Protein AF-A0A2Z4FIQ5-F1 (afdb_monomer_lite)

Structure (mmCIF, N/CA/C/O backbone):
data_AF-A0A2Z4FIQ5-F1
#
_entry.id   AF-A0A2Z4FIQ5-F1
#
loop_
_atom_site.group_PDB
_atom_site.id
_atom_site.type_symbol
_atom_site.label_atom_id
_atom_site.label_alt_id
_atom_site.label_comp_id
_atom_site.label_asym_id
_atom_site.label_entity_id
_atom_site.label_seq_id
_atom_site.pdbx_PDB_ins_code
_atom_site.Cartn_x
_atom_si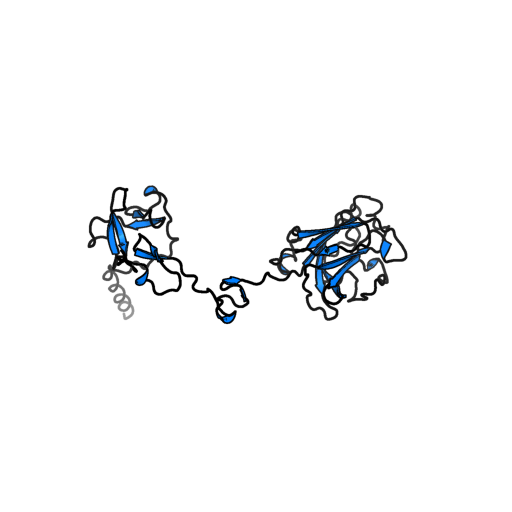te.Cartn_y
_atom_site.Cartn_z
_atom_site.occupancy
_atom_site.B_iso_or_equiv
_atom_site.auth_seq_id
_atom_site.auth_comp_id
_atom_site.auth_asym_id
_atom_site.auth_atom_id
_atom_site.pdbx_PDB_model_num
ATOM 1 N N . MET A 1 1 ? -52.374 65.976 8.979 1.00 49.22 1 MET A N 1
ATOM 2 C CA . MET A 1 1 ? -51.316 65.797 10.000 1.00 49.22 1 MET A CA 1
ATOM 3 C C . MET A 1 1 ? -51.529 64.468 10.731 1.00 49.22 1 MET A C 1
ATOM 5 O O . MET A 1 1 ? -51.955 64.446 11.871 1.00 49.22 1 MET A O 1
ATOM 9 N N . LYS A 1 2 ? -51.327 63.344 10.026 1.00 47.50 2 LYS A N 1
ATOM 10 C CA . LYS A 1 2 ? -51.682 61.971 10.457 1.00 47.50 2 LYS A CA 1
ATOM 11 C C . LYS A 1 2 ? -50.523 60.978 10.235 1.00 47.50 2 LYS A C 1
ATOM 13 O O . LYS A 1 2 ? -50.744 59.837 9.851 1.00 47.50 2 LYS A O 1
ATOM 18 N N . LYS A 1 3 ? -49.272 61.422 10.404 1.00 47.94 3 LYS A N 1
ATOM 19 C CA . LYS A 1 3 ? -48.077 60.570 10.221 1.00 47.94 3 LYS A CA 1
ATOM 20 C C . LYS A 1 3 ? -47.011 60.713 11.318 1.00 47.94 3 LYS A C 1
ATOM 22 O O . LYS A 1 3 ? -45.919 60.200 11.146 1.00 47.94 3 LYS A O 1
ATOM 27 N N . PHE A 1 4 ? -47.331 61.351 12.448 1.00 49.72 4 PHE A N 1
ATOM 28 C CA . PHE A 1 4 ? -46.375 61.553 13.553 1.00 49.72 4 PHE A CA 1
ATOM 29 C C . PHE A 1 4 ? -46.760 60.857 14.872 1.00 49.72 4 PHE A C 1
ATOM 31 O O . PHE A 1 4 ? -46.020 60.924 15.840 1.00 49.72 4 PHE A O 1
ATOM 38 N N . GLN A 1 5 ? -47.889 60.141 14.911 1.00 47.44 5 GLN A N 1
ATOM 39 C CA . GLN A 1 5 ? -48.384 59.449 16.116 1.00 47.44 5 GLN A CA 1
ATOM 40 C C . GLN A 1 5 ? -48.204 57.922 16.091 1.00 47.44 5 GLN A C 1
ATOM 42 O O . GLN A 1 5 ? -48.637 57.245 17.014 1.00 47.44 5 GLN A O 1
ATOM 47 N N . LYS A 1 6 ? -47.557 57.363 15.059 1.00 43.88 6 LYS A N 1
ATOM 48 C CA . LYS A 1 6 ? -47.276 55.916 14.959 1.00 43.88 6 LYS A CA 1
ATOM 49 C C . LYS A 1 6 ? -45.846 55.513 15.347 1.00 43.88 6 LYS A C 1
ATOM 51 O O . LYS A 1 6 ? -45.540 54.333 15.312 1.00 43.88 6 LYS A O 1
ATOM 56 N N . TRP A 1 7 ? -45.007 56.464 15.755 1.00 44.81 7 TRP A N 1
ATOM 57 C CA . TRP A 1 7 ? -43.597 56.225 16.108 1.00 44.81 7 TRP A CA 1
ATOM 58 C C . TRP A 1 7 ? -43.272 56.453 17.592 1.00 44.81 7 TRP A C 1
ATOM 60 O O . TRP A 1 7 ? -42.114 56.435 17.980 1.00 44.81 7 TRP A O 1
ATOM 70 N N . MET A 1 8 ? -44.291 56.633 18.437 1.00 44.00 8 MET A N 1
ATOM 71 C CA . MET A 1 8 ? -44.123 56.915 19.873 1.00 44.00 8 MET A CA 1
ATOM 72 C C . MET A 1 8 ? -44.795 55.867 20.776 1.00 44.00 8 MET A C 1
ATOM 74 O O . MET A 1 8 ? -45.021 56.116 21.952 1.00 44.00 8 MET A O 1
ATOM 78 N N . GLY A 1 9 ? -45.137 54.704 20.206 1.00 43.19 9 GLY A N 1
ATOM 79 C CA . GLY A 1 9 ? -45.669 53.533 20.918 1.00 43.19 9 GLY A CA 1
ATOM 80 C C . GLY A 1 9 ? -44.727 52.324 20.920 1.00 43.19 9 GLY A C 1
ATOM 81 O O . GLY A 1 9 ? -45.111 51.270 21.402 1.00 43.19 9 GLY A O 1
ATOM 82 N N . ILE A 1 10 ? -43.514 52.466 20.375 1.00 47.97 10 ILE A N 1
ATOM 83 C CA . ILE A 1 10 ? -42.476 51.413 20.326 1.00 47.97 10 ILE A CA 1
ATOM 84 C C . ILE A 1 10 ? -41.276 51.770 21.233 1.00 47.97 10 ILE A C 1
ATOM 86 O O . ILE A 1 10 ? -40.353 50.989 21.401 1.00 47.97 10 ILE A O 1
ATOM 90 N N . LEU A 1 11 ? -41.315 52.926 21.905 1.00 44.09 11 LEU A N 1
ATOM 91 C CA . LEU A 1 11 ? -40.236 53.434 22.768 1.00 44.09 11 LEU A CA 1
ATOM 92 C C . LEU A 1 11 ? -40.552 53.343 24.276 1.00 44.09 11 LEU A C 1
ATOM 94 O O . LEU A 1 11 ? -39.972 54.069 25.072 1.00 44.09 11 LEU A O 1
ATOM 98 N N . LEU A 1 12 ? -41.478 52.455 24.659 1.00 46.31 12 LEU A N 1
ATOM 99 C CA . LEU A 1 12 ? -41.842 52.133 26.051 1.00 46.31 12 LEU A CA 1
ATOM 100 C C . LEU A 1 12 ? -42.095 50.617 26.231 1.00 46.31 12 LEU A C 1
ATOM 102 O O . LEU A 1 12 ? -43.023 50.201 26.913 1.00 46.31 12 LEU A O 1
ATOM 106 N N . VAL A 1 13 ? -41.263 49.792 25.587 1.00 44.41 13 VAL A N 1
ATOM 107 C CA . VAL A 1 13 ? -41.039 48.366 25.921 1.00 44.41 13 VAL A CA 1
ATOM 108 C C . VAL A 1 13 ? -39.524 48.115 25.914 1.00 44.41 13 VAL A C 1
ATOM 110 O O . VAL A 1 13 ? -39.005 47.198 25.295 1.00 44.41 13 VAL A O 1
ATOM 113 N N . GLY A 1 14 ? -38.787 49.031 26.536 1.00 42.59 14 GLY A N 1
ATOM 114 C CA . GLY A 1 14 ? -37.349 48.946 26.750 1.00 42.59 14 GLY A CA 1
ATOM 115 C C . GLY A 1 14 ? -37.076 49.498 28.140 1.00 42.59 14 GLY A C 1
ATOM 116 O O . GLY A 1 14 ? -37.522 50.603 28.434 1.00 42.59 14 GLY A O 1
ATOM 117 N N . PHE A 1 15 ? -36.388 48.710 28.970 1.00 40.38 15 PHE A N 1
ATOM 118 C CA . PHE A 1 15 ? -36.091 48.931 30.397 1.00 40.38 15 PHE A CA 1
ATOM 119 C C . PHE A 1 15 ? -37.138 48.486 31.430 1.00 40.38 15 PHE A C 1
ATOM 121 O O . PHE A 1 15 ? -37.375 49.172 32.419 1.00 40.38 15 PHE A O 1
ATOM 128 N N . ALA A 1 16 ? -37.700 47.286 31.260 1.00 43.09 16 ALA A N 1
ATOM 129 C CA . ALA A 1 16 ? -38.208 46.495 32.388 1.00 43.09 16 ALA A CA 1
ATOM 130 C C . ALA A 1 16 ? -38.151 44.987 32.076 1.00 43.09 16 ALA A C 1
ATOM 132 O O . ALA A 1 16 ? -39.170 44.309 32.046 1.00 43.09 16 ALA A O 1
ATOM 133 N N . ALA A 1 17 ? -36.954 44.487 31.776 1.00 38.97 17 ALA A N 1
ATOM 134 C CA . ALA A 1 17 ? -36.627 43.058 31.791 1.00 38.97 17 ALA A CA 1
ATOM 135 C C . ALA A 1 17 ? -35.112 42.906 32.004 1.00 38.97 17 ALA A C 1
ATOM 137 O O . ALA A 1 17 ? -34.396 42.310 31.213 1.00 38.97 17 ALA A O 1
ATOM 138 N N . SER A 1 18 ? -34.604 43.560 33.046 1.00 47.09 18 SER A N 1
ATOM 139 C CA . SER A 1 18 ? -33.311 43.238 33.641 1.00 47.09 18 SER A CA 1
ATOM 140 C C . SER A 1 18 ? -33.575 42.218 34.743 1.00 47.09 18 SER A C 1
ATOM 142 O O . SER A 1 18 ? -33.837 42.595 35.885 1.00 47.09 18 SER A O 1
ATOM 144 N N . SER A 1 19 ? -33.642 40.942 34.377 1.00 41.38 19 SER A N 1
ATOM 145 C CA . SER A 1 19 ? -33.412 39.802 35.274 1.00 41.38 19 SER A CA 1
ATOM 146 C C . SER A 1 19 ? -33.431 38.514 34.461 1.00 41.38 19 SER A C 1
ATOM 148 O O . SER A 1 19 ? -34.412 38.238 33.780 1.00 41.38 19 SER A O 1
ATOM 150 N N . LEU A 1 20 ? -32.341 37.759 34.606 1.00 43.12 20 LEU A N 1
ATOM 151 C CA . LEU A 1 20 ? -32.190 36.341 34.299 1.00 43.12 20 LEU A CA 1
ATOM 152 C C . LEU A 1 20 ? -32.499 35.940 32.859 1.00 43.12 20 LEU A C 1
ATOM 154 O O . LEU A 1 20 ? -33.634 35.649 32.526 1.00 43.12 20 LEU A O 1
ATOM 158 N N . PHE A 1 21 ? -31.452 35.900 32.042 1.00 37.88 21 PHE A N 1
ATOM 159 C CA . PHE A 1 21 ? -30.979 34.687 31.368 1.00 37.88 21 PHE A CA 1
ATOM 160 C C . PHE A 1 21 ? -29.574 35.037 30.863 1.00 37.88 21 PHE A C 1
ATOM 162 O O . PHE A 1 21 ? -29.405 35.503 29.739 1.00 37.88 21 PHE A O 1
ATOM 169 N N . VAL A 1 22 ? -28.569 34.889 31.733 1.00 37.53 22 VAL A N 1
ATOM 170 C CA . VAL A 1 22 ? -27.225 34.572 31.243 1.00 37.53 22 VAL A CA 1
ATOM 171 C C . VAL A 1 22 ? -27.356 33.124 30.801 1.00 37.53 22 VAL A C 1
ATOM 173 O O . VAL A 1 22 ? -27.413 32.213 31.619 1.00 37.53 22 VAL A O 1
ATOM 176 N N . ALA A 1 23 ? -27.622 32.954 29.510 1.00 33.81 23 ALA A N 1
ATOM 177 C CA . ALA A 1 23 ? -27.505 31.667 28.864 1.00 33.81 23 ALA A CA 1
ATOM 178 C C . ALA A 1 23 ? -26.039 31.243 28.978 1.00 33.81 23 ALA A C 1
ATOM 180 O O . ALA A 1 23 ? -25.156 32.061 28.714 1.00 33.81 23 ALA A O 1
ATOM 181 N N . CYS A 1 24 ? -25.836 29.998 29.407 1.00 42.03 24 CYS A N 1
ATOM 182 C CA . CYS A 1 24 ? -24.580 29.267 29.367 1.00 42.03 24 CYS A CA 1
ATOM 183 C C . CYS A 1 24 ? -23.829 29.611 28.078 1.00 42.03 24 CYS A C 1
ATOM 185 O O . CYS A 1 24 ? -24.331 29.354 26.980 1.00 42.03 24 CYS A O 1
ATOM 187 N N . GLY A 1 25 ? -22.685 30.272 28.231 1.00 32.28 25 GLY A N 1
ATOM 188 C CA . GLY A 1 25 ? -21.728 30.415 27.151 1.00 32.28 25 GLY A CA 1
ATOM 189 C C . GLY A 1 25 ? -21.107 29.051 26.889 1.00 32.28 25 GLY A C 1
ATOM 190 O O . GLY A 1 25 ? -20.640 28.407 27.823 1.00 32.28 25 GLY A O 1
ATOM 191 N N . ASP A 1 26 ? -21.133 28.626 25.628 1.00 41.69 26 ASP A N 1
ATOM 192 C CA . ASP A 1 26 ? -20.090 27.765 25.078 1.00 41.69 26 ASP A CA 1
ATOM 193 C C . ASP A 1 26 ? -18.769 28.531 25.217 1.00 41.69 26 ASP A C 1
ATOM 195 O O . ASP A 1 26 ? -18.461 29.382 24.382 1.00 41.69 26 ASP A O 1
ATOM 199 N N . GLU A 1 27 ? -18.011 28.273 26.274 1.00 42.06 27 GLU A N 1
ATOM 200 C CA . GLU A 1 27 ? -16.593 28.607 26.336 1.00 42.06 27 GLU A CA 1
ATOM 201 C C . GLU A 1 27 ? -15.879 27.369 26.873 1.00 42.06 27 GLU A C 1
ATOM 203 O O . GLU A 1 27 ? -16.340 26.750 27.829 1.00 42.06 27 GLU A O 1
ATOM 208 N N . GLU A 1 28 ? -14.828 26.962 26.162 1.00 48.50 28 GLU A N 1
ATOM 209 C CA . GLU A 1 28 ? -13.911 25.872 26.495 1.00 48.50 28 GLU A CA 1
ATOM 210 C C . GLU A 1 28 ? -13.758 25.762 28.017 1.00 48.50 28 GLU A C 1
ATOM 212 O O . GLU A 1 28 ? -13.326 26.728 28.643 1.00 48.50 28 GLU A O 1
ATOM 217 N N . GLU A 1 29 ? -14.170 24.634 28.613 1.00 57.38 29 GLU A N 1
ATOM 218 C CA . GLU A 1 29 ? -14.074 24.415 30.058 1.00 57.38 29 GLU A CA 1
ATOM 219 C C . GLU A 1 29 ? -12.649 24.765 30.505 1.00 57.38 29 GLU A C 1
ATOM 221 O O . GLU A 1 29 ? -11.694 24.067 30.154 1.00 57.38 29 GLU A O 1
ATOM 226 N N . ALA A 1 30 ? -12.492 25.897 31.196 1.00 63.56 30 ALA A N 1
ATOM 227 C CA . ALA A 1 30 ? -11.184 26.420 31.547 1.00 63.56 30 ALA A CA 1
ATOM 228 C C . ALA A 1 30 ? -10.536 25.454 32.543 1.00 63.56 30 ALA A C 1
ATOM 230 O O . ALA A 1 30 ? -10.833 25.451 33.740 1.00 63.56 30 ALA A O 1
ATOM 231 N N . THR A 1 31 ? -9.683 24.576 32.021 1.00 81.81 31 THR A N 1
ATOM 232 C CA . THR A 1 31 ? -8.892 23.661 32.834 1.00 81.81 31 THR A CA 1
ATOM 233 C C . THR A 1 31 ? -7.898 24.468 33.657 1.00 81.81 31 THR A C 1
ATOM 235 O O . THR A 1 31 ? -7.258 25.378 33.124 1.00 81.81 31 THR A O 1
ATOM 238 N N . CYS A 1 32 ? -7.709 24.104 34.917 1.00 83.19 32 CYS A N 1
ATOM 239 C CA . CYS A 1 32 ? -6.817 24.800 35.834 1.00 83.19 32 CYS A CA 1
ATOM 240 C C . CYS A 1 32 ? -5.877 23.826 36.544 1.00 83.19 32 CYS A C 1
ATOM 242 O O . CYS A 1 32 ? -6.212 22.669 36.799 1.00 83.19 32 CYS A O 1
ATOM 244 N N . LEU A 1 33 ? -4.684 24.310 36.888 1.00 85.62 33 LEU A N 1
ATOM 245 C CA . LEU A 1 33 ? -3.763 23.634 37.805 1.00 85.62 33 LEU A CA 1
ATOM 246 C C . LEU A 1 33 ? -3.631 24.406 39.121 1.00 85.62 33 LEU A C 1
ATOM 248 O O . LEU A 1 33 ? -3.333 23.818 40.160 1.00 85.62 33 LEU A O 1
ATOM 252 N N . VAL A 1 34 ? -3.833 25.724 39.079 1.00 87.62 34 VAL A N 1
ATOM 253 C CA . VAL A 1 34 ? -3.771 26.630 40.228 1.00 87.62 34 VAL A CA 1
ATOM 254 C C . VAL A 1 34 ? -4.834 27.725 40.119 1.00 87.62 34 VAL A C 1
ATOM 256 O O . VAL A 1 34 ? -5.358 27.996 39.046 1.00 87.62 34 VAL A O 1
ATOM 259 N N . ASP A 1 35 ? -5.121 28.413 41.225 1.00 88.38 35 ASP A N 1
ATOM 260 C CA . ASP A 1 35 ? -6.173 29.447 41.280 1.00 88.38 35 ASP A CA 1
ATOM 261 C C . ASP A 1 35 ? -5.946 30.619 40.328 1.00 88.38 35 ASP A C 1
ATOM 263 O O . ASP A 1 35 ? -6.898 31.227 39.859 1.00 88.38 35 ASP A O 1
ATOM 267 N N . SER A 1 36 ? -4.688 30.933 40.008 1.00 87.81 36 SER A N 1
ATOM 268 C CA . SER A 1 36 ? -4.369 32.002 39.057 1.00 87.81 36 SER A CA 1
ATOM 269 C C . SER A 1 36 ? -4.731 31.675 37.608 1.00 87.81 36 SER A C 1
ATOM 271 O O . SER A 1 36 ? -4.611 32.558 36.761 1.00 87.81 36 SER A O 1
ATOM 273 N N . ASP A 1 37 ? -5.099 30.424 37.326 1.00 86.81 37 ASP A N 1
ATOM 274 C CA . ASP A 1 37 ? -5.551 29.993 36.004 1.00 86.81 37 ASP A CA 1
ATOM 275 C C . ASP A 1 37 ? -7.046 30.292 35.796 1.00 86.81 37 ASP A C 1
ATOM 277 O O . ASP A 1 37 ? -7.513 30.283 34.661 1.00 86.81 37 ASP A O 1
ATOM 281 N N . CYS A 1 38 ? -7.777 30.582 36.878 1.00 86.75 38 CYS A N 1
ATOM 282 C CA . CYS A 1 38 ? -9.208 30.858 36.865 1.00 86.75 38 CYS A CA 1
ATOM 283 C C . CYS A 1 38 ? -9.518 32.356 36.770 1.00 86.75 38 CYS A C 1
ATOM 285 O O . CYS A 1 38 ? -8.663 33.211 37.031 1.00 86.75 38 CYS A O 1
ATOM 287 N N . TYR A 1 39 ? -10.752 32.682 36.379 1.00 87.56 39 TYR A N 1
ATOM 288 C CA . TYR A 1 39 ? -11.212 34.065 36.354 1.00 87.56 39 TYR A CA 1
ATOM 289 C C . TYR A 1 39 ? -11.411 34.627 37.769 1.00 87.56 39 TYR A C 1
ATOM 291 O O . TYR A 1 39 ? -11.375 33.918 38.775 1.00 87.56 39 TYR A O 1
ATOM 299 N N . ASP A 1 40 ? -11.609 35.944 37.850 1.00 84.50 40 ASP A N 1
ATOM 300 C CA . ASP A 1 40 ? -11.974 36.589 39.110 1.00 84.50 40 ASP A CA 1
ATOM 301 C C . ASP A 1 40 ? -13.259 35.942 39.672 1.00 84.50 40 ASP A C 1
ATOM 303 O O . ASP A 1 40 ? -14.230 35.774 38.940 1.00 84.50 40 ASP A O 1
ATOM 307 N N . GLU A 1 41 ? -13.259 35.633 40.976 1.00 85.75 41 GLU A N 1
ATOM 308 C CA . GLU A 1 41 ? -14.344 34.934 41.705 1.00 85.75 41 GLU A CA 1
ATOM 309 C C . GLU A 1 41 ? -14.451 33.420 41.434 1.00 85.75 41 GLU A C 1
ATOM 311 O O . GLU A 1 41 ? -15.386 32.771 41.904 1.00 85.75 41 GLU A O 1
ATOM 316 N N . GLU A 1 42 ? -13.452 32.833 40.774 1.00 89.06 42 GLU A N 1
ATOM 317 C CA . GLU A 1 42 ? -13.315 31.388 40.601 1.00 89.06 42 GLU A CA 1
ATOM 318 C C . GLU A 1 42 ? -12.042 30.859 41.274 1.00 89.06 42 GLU A C 1
ATOM 320 O O . GLU A 1 42 ? -11.017 31.537 41.377 1.00 89.06 42 GLU A O 1
ATOM 325 N N . LEU A 1 43 ? -12.105 29.614 41.735 1.00 89.00 43 LEU A N 1
ATOM 326 C CA . LEU A 1 43 ? -10.983 28.879 42.305 1.00 89.00 43 LEU A CA 1
ATOM 327 C C . LEU A 1 43 ? -10.839 27.538 41.596 1.00 89.00 43 LEU A C 1
ATOM 329 O O . LEU A 1 43 ? -11.820 26.939 41.152 1.00 89.00 43 LEU A O 1
ATOM 333 N N . CYS A 1 44 ? -9.610 27.032 41.530 1.00 88.00 44 CYS A N 1
ATOM 334 C CA . CYS A 1 44 ? -9.365 25.769 40.859 1.00 88.00 44 CYS A CA 1
ATOM 335 C C . CYS A 1 44 ? -9.868 24.592 41.707 1.00 88.00 44 CYS A C 1
ATOM 337 O O . CYS A 1 44 ? -9.419 24.398 42.847 1.00 88.00 44 CYS A O 1
ATOM 339 N N . ASN A 1 45 ? -10.771 23.779 41.161 1.00 86.19 45 ASN A N 1
ATOM 340 C CA . ASN A 1 45 ? -11.139 22.501 41.751 1.00 86.19 45 ASN A CA 1
ATOM 341 C C . ASN A 1 45 ? -10.071 21.465 41.385 1.00 86.19 45 ASN A C 1
ATOM 343 O O . ASN A 1 45 ? -10.045 20.966 40.265 1.00 86.19 45 ASN A O 1
ATOM 347 N N . GLN A 1 46 ? -9.180 21.134 42.321 1.00 77.50 46 GLN A N 1
ATOM 348 C CA . GLN A 1 46 ? -8.095 20.183 42.049 1.00 77.50 46 GLN A CA 1
ATOM 349 C C . GLN A 1 46 ? -8.574 18.737 41.867 1.00 77.50 46 GLN A C 1
ATOM 351 O O . GLN A 1 46 ? -7.845 17.943 41.278 1.00 77.50 46 GLN A O 1
ATOM 356 N N . ASP A 1 47 ? -9.777 18.397 42.338 1.00 77.88 47 ASP A N 1
ATOM 357 C CA . ASP A 1 47 ? -10.323 17.049 42.167 1.00 77.88 47 ASP A CA 1
ATOM 358 C C . ASP A 1 47 ? -10.791 16.824 40.724 1.00 77.88 47 ASP A C 1
ATOM 360 O O . ASP A 1 47 ? -10.683 15.716 40.201 1.00 77.88 47 ASP A O 1
ATOM 364 N N . THR A 1 48 ? -11.286 17.876 40.067 1.00 79.12 48 THR A N 1
ATOM 365 C CA . THR A 1 48 ? -11.821 17.795 38.700 1.00 79.12 48 THR A CA 1
ATOM 366 C C . THR A 1 48 ? -10.921 18.449 37.650 1.00 79.12 48 THR A C 1
ATOM 368 O O . THR A 1 48 ? -11.028 18.110 36.478 1.00 79.12 48 THR A O 1
ATOM 371 N N . GLY A 1 49 ? -10.015 19.345 38.047 1.00 83.00 49 GLY A N 1
ATOM 372 C CA . GLY A 1 49 ? -9.151 20.115 37.148 1.00 83.00 49 GLY A CA 1
ATOM 373 C C . GLY A 1 49 ? -9.841 21.306 36.479 1.00 83.00 49 GLY A C 1
ATOM 374 O O . GLY A 1 49 ? -9.340 21.790 35.466 1.00 83.00 49 GLY A O 1
ATOM 375 N N . PHE A 1 50 ? -10.969 21.777 37.020 1.00 85.38 50 PHE A N 1
ATOM 376 C CA . PHE A 1 50 ? -11.783 22.852 36.437 1.00 85.38 50 PHE A CA 1
ATOM 377 C C . PHE A 1 50 ? -12.015 24.010 37.409 1.00 85.38 50 PHE A C 1
ATOM 379 O O . PHE A 1 50 ? -12.082 23.818 38.625 1.00 85.38 50 PHE A O 1
ATOM 386 N N . CYS A 1 51 ? -12.160 25.219 36.873 1.00 86.31 51 CYS A N 1
ATOM 387 C CA . CYS A 1 51 ? -12.516 26.397 37.659 1.00 86.31 51 CYS A CA 1
ATOM 388 C C . CYS A 1 51 ? -13.971 26.323 38.143 1.00 86.31 51 CYS A C 1
ATOM 390 O O . CYS A 1 51 ? -14.878 25.999 37.378 1.00 86.31 51 CYS A O 1
ATOM 392 N N . ALA A 1 52 ? -14.188 26.616 39.425 1.00 87.38 52 ALA A N 1
ATOM 393 C CA . ALA A 1 52 ? -15.503 26.659 40.056 1.00 87.38 52 ALA A CA 1
ATOM 394 C C . ALA A 1 52 ? -15.657 27.948 40.872 1.00 87.38 52 ALA A C 1
ATOM 396 O O . ALA A 1 52 ? -14.676 28.471 41.404 1.00 87.38 52 ALA A O 1
ATOM 397 N N . LEU A 1 53 ? -16.886 28.454 40.990 1.00 89.19 53 LEU A N 1
ATOM 398 C CA . LEU A 1 53 ? -17.176 29.701 41.705 1.00 89.19 53 LEU A CA 1
ATOM 399 C C . LEU A 1 53 ? -16.779 29.608 43.185 1.00 89.19 53 LEU A C 1
ATOM 401 O O . LEU A 1 53 ? -17.177 28.660 43.867 1.00 89.19 53 LEU A O 1
ATOM 405 N N . ASP A 1 54 ? -16.038 30.605 43.682 1.00 90.38 54 ASP A N 1
ATOM 406 C CA . ASP A 1 54 ? -15.746 30.774 45.112 1.00 90.38 54 ASP A CA 1
ATOM 407 C C . ASP A 1 54 ? -17.041 31.071 45.872 1.00 90.38 54 ASP A C 1
ATOM 409 O O . ASP A 1 54 ? -17.866 31.889 45.461 1.00 90.38 54 ASP A O 1
ATOM 413 N N . CYS A 1 55 ? -17.221 30.422 47.014 1.00 87.12 55 CYS A N 1
ATOM 414 C CA . CYS A 1 55 ? -18.422 30.554 47.816 1.00 87.12 55 CYS A CA 1
ATOM 415 C C . CYS A 1 55 ? -18.100 30.660 49.309 1.00 87.12 55 CYS A C 1
ATOM 417 O O . CYS A 1 55 ? -17.091 30.176 49.823 1.00 87.12 55 CYS A O 1
ATOM 419 N N . THR A 1 56 ? -19.012 31.297 50.043 1.00 85.06 56 THR A N 1
ATOM 420 C CA . THR A 1 56 ? -18.961 31.369 51.516 1.00 85.06 56 THR A CA 1
ATOM 421 C C . THR A 1 56 ? -20.196 30.772 52.183 1.00 85.06 56 THR A C 1
ATOM 423 O O . THR A 1 56 ? -20.145 30.434 53.367 1.00 85.06 56 THR A O 1
ATOM 426 N N . ASP A 1 57 ? -21.286 30.625 51.430 1.00 78.62 57 ASP A N 1
ATOM 427 C CA . ASP A 1 57 ? -22.502 29.915 51.799 1.00 78.62 57 ASP A CA 1
ATOM 428 C C . ASP A 1 57 ? -23.217 29.379 50.544 1.00 78.62 57 ASP A C 1
ATOM 430 O O . ASP A 1 57 ? -22.917 29.786 49.419 1.00 78.62 57 ASP A O 1
ATOM 434 N N . ASP A 1 58 ? -24.165 28.462 50.754 1.00 70.12 58 ASP A N 1
ATOM 435 C CA . ASP A 1 58 ? -24.929 27.809 49.680 1.00 70.12 58 ASP A CA 1
ATOM 436 C C . ASP A 1 58 ? -25.909 28.762 48.972 1.00 70.12 58 ASP A C 1
ATOM 438 O O . ASP A 1 58 ? -26.333 28.515 47.850 1.00 70.12 58 ASP A O 1
ATOM 442 N N . ALA A 1 59 ? -26.329 29.847 49.630 1.00 63.03 59 ALA A N 1
ATOM 443 C CA . ALA A 1 59 ? -27.507 30.616 49.223 1.00 63.03 59 ALA A CA 1
ATOM 444 C C . ALA A 1 59 ? -27.187 31.855 48.368 1.00 63.03 59 ALA A C 1
ATOM 446 O O . ALA A 1 59 ? -28.113 32.478 47.837 1.00 63.03 59 ALA A O 1
ATOM 447 N N . GLY A 1 60 ? -25.913 32.252 48.282 1.00 64.19 60 GLY A N 1
ATOM 448 C CA . GLY A 1 60 ? -25.500 33.505 47.649 1.00 64.19 60 GLY A CA 1
ATOM 449 C C . GLY A 1 60 ? -24.907 33.388 46.245 1.00 64.19 60 GLY A C 1
ATOM 450 O O . GLY A 1 60 ? -25.089 34.317 45.457 1.00 64.19 60 GLY A O 1
ATOM 451 N N . VAL A 1 61 ? -24.196 32.296 45.943 1.00 74.31 61 VAL A N 1
ATOM 452 C CA . VAL A 1 61 ? -23.324 32.200 44.751 1.00 74.31 61 VAL A CA 1
ATOM 453 C C . VAL A 1 61 ? -23.571 30.934 43.926 1.00 74.31 61 VAL A C 1
ATOM 455 O O . VAL A 1 61 ? -23.548 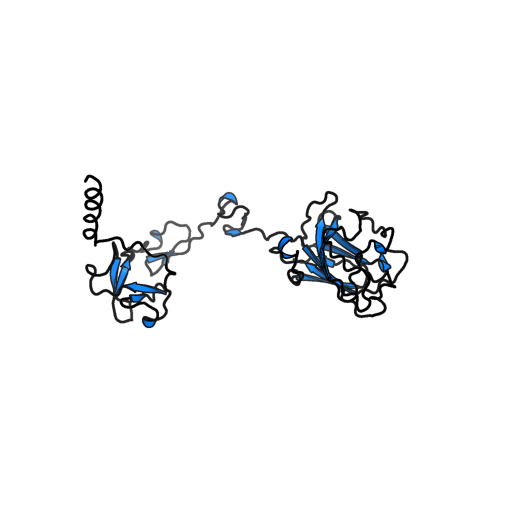31.004 42.700 1.00 74.31 61 VAL A O 1
ATOM 458 N N . CYS A 1 62 ? -23.864 29.807 44.576 1.00 80.38 62 CYS A N 1
ATOM 459 C CA . CYS A 1 62 ? -24.021 28.518 43.907 1.00 80.38 62 CYS A CA 1
ATOM 460 C C . CYS A 1 62 ? -25.336 28.421 43.119 1.00 80.38 62 CYS A C 1
ATOM 462 O O . CYS A 1 62 ? -26.382 28.923 43.548 1.00 80.38 62 CYS A O 1
ATOM 464 N N . ALA A 1 63 ? -25.281 27.813 41.933 1.00 74.94 63 ALA A N 1
ATOM 465 C CA . ALA A 1 63 ? -26.403 27.753 41.009 1.00 74.94 63 ALA A CA 1
ATOM 466 C C . ALA A 1 63 ? -27.155 26.420 41.121 1.00 74.94 63 ALA A C 1
ATOM 468 O O . ALA A 1 63 ? -26.590 25.339 41.006 1.00 74.94 63 ALA A O 1
ATOM 469 N N . GLY A 1 64 ? -28.481 26.488 41.266 1.00 75.12 64 GLY A N 1
ATOM 470 C CA . GLY A 1 64 ? -29.331 25.295 41.234 1.00 75.12 64 GLY A CA 1
ATOM 471 C C . G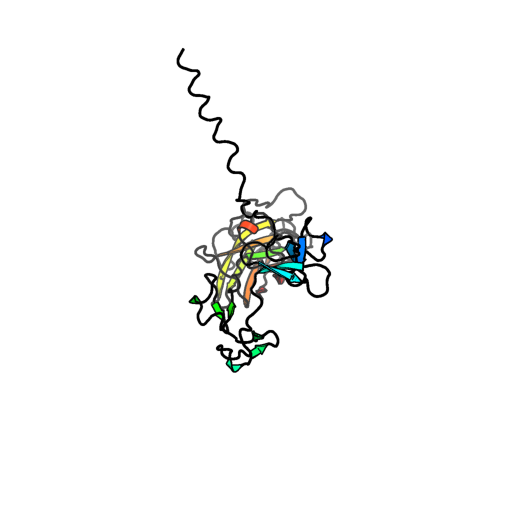LY A 1 64 ? -29.120 24.380 42.441 1.00 75.12 64 GLY A C 1
ATOM 472 O O . GLY A 1 64 ? -29.429 24.782 43.559 1.00 75.12 64 GLY A O 1
ATOM 473 N N . ASP A 1 65 ? -28.645 23.160 42.180 1.00 72.19 65 ASP A N 1
ATOM 474 C CA . ASP A 1 65 ? -28.438 22.088 43.169 1.00 72.19 65 ASP A CA 1
ATOM 475 C C . ASP A 1 65 ? -26.969 22.006 43.647 1.00 72.19 65 ASP A C 1
ATOM 477 O O . ASP A 1 65 ? -26.506 20.977 44.146 1.00 72.19 65 ASP A O 1
ATOM 481 N N . GLU A 1 66 ? -26.203 23.076 43.446 1.00 79.44 66 GLU A N 1
ATOM 482 C CA . GLU A 1 66 ? -24.836 23.203 43.940 1.00 79.44 66 GLU A CA 1
ATOM 483 C C . GLU A 1 66 ? -24.798 23.600 45.426 1.00 79.44 66 GLU A C 1
ATOM 485 O O . GLU A 1 66 ? -25.574 24.436 45.890 1.00 79.44 66 GLU A O 1
ATOM 490 N N . VAL A 1 67 ? -23.847 23.029 46.163 1.00 83.50 67 VAL A N 1
ATOM 491 C CA . VAL A 1 67 ? -23.524 23.345 47.556 1.00 83.50 67 VAL A CA 1
ATOM 492 C C . VAL A 1 67 ? -22.129 23.931 47.671 1.00 83.50 67 VAL A C 1
ATOM 494 O O . VAL A 1 67 ? -21.224 23.605 46.903 1.00 83.50 67 VAL A O 1
ATOM 497 N N . CYS A 1 68 ? -21.941 24.784 48.669 1.00 85.69 68 CYS A N 1
ATOM 498 C CA . CYS A 1 68 ? -20.659 25.385 48.962 1.00 85.69 68 CYS A CA 1
ATOM 499 C C . CYS A 1 68 ? -19.789 24.421 49.780 1.00 85.69 68 CYS A C 1
ATOM 501 O O . CYS A 1 68 ? -20.007 24.225 50.979 1.00 85.69 68 CYS A O 1
ATOM 503 N N . ALA A 1 69 ? -18.785 23.818 49.139 1.00 84.88 69 ALA A N 1
ATOM 504 C CA . ALA A 1 69 ? -17.919 22.811 49.747 1.00 84.88 69 ALA A CA 1
ATOM 505 C C . ALA A 1 69 ? -16.455 23.278 49.861 1.00 84.88 69 ALA A C 1
ATOM 507 O O . ALA A 1 69 ? -15.936 23.942 48.962 1.00 84.88 69 ALA A O 1
ATOM 508 N N . PRO A 1 70 ? -15.741 22.924 50.947 1.00 83.38 70 PRO A N 1
ATOM 509 C CA . PRO A 1 70 ? -14.328 23.260 51.099 1.00 83.38 70 PRO A CA 1
ATOM 510 C C . PRO A 1 70 ? -13.454 22.501 50.089 1.00 83.38 70 PRO A C 1
ATOM 512 O O . PRO A 1 70 ? -13.666 21.316 49.842 1.00 83.38 70 PRO A O 1
ATOM 515 N N . ARG A 1 71 ? -12.403 23.155 49.583 1.00 82.38 71 ARG A N 1
ATOM 516 C CA . ARG A 1 71 ? -11.475 22.638 48.550 1.00 82.38 71 ARG A CA 1
ATOM 517 C C . ARG A 1 71 ? -10.433 21.628 49.071 1.00 82.38 71 ARG A C 1
ATOM 519 O O . ARG A 1 71 ? -9.269 21.642 48.669 1.00 82.38 71 ARG A O 1
ATOM 526 N N . GLY A 1 72 ? -10.805 20.789 50.035 1.00 73.19 72 GLY A N 1
ATOM 527 C CA . GLY A 1 72 ? -9.888 19.830 50.655 1.00 73.19 72 GLY A CA 1
ATOM 528 C C . GLY A 1 72 ? -8.760 20.498 51.458 1.00 73.19 72 GLY A C 1
ATOM 529 O O . GLY A 1 72 ? -8.994 20.999 52.558 1.00 73.19 72 GLY A O 1
ATOM 530 N N . THR A 1 73 ? -7.520 20.437 50.952 1.00 69.31 73 THR A N 1
ATOM 531 C CA . THR A 1 73 ? -6.308 20.935 51.640 1.00 69.31 73 THR A CA 1
ATOM 532 C C . THR A 1 73 ? -5.976 22.400 51.363 1.00 69.31 73 THR A C 1
ATOM 534 O O . THR A 1 73 ? -5.138 22.967 52.068 1.00 69.31 73 THR A O 1
ATOM 537 N N . GLU A 1 74 ? -6.606 23.002 50.357 1.00 76.00 74 GLU A N 1
ATOM 538 C CA . GLU A 1 74 ? -6.405 24.403 49.984 1.00 76.00 74 GLU A CA 1
ATOM 539 C C . GLU A 1 74 ? -7.352 25.343 50.743 1.00 76.00 74 GLU A C 1
ATOM 541 O O . GLU A 1 74 ? -8.332 24.929 51.367 1.00 76.00 74 GLU A O 1
ATOM 546 N N . ALA A 1 75 ? -7.044 26.639 50.717 1.00 81.75 75 ALA A N 1
ATOM 547 C CA . ALA A 1 75 ? -7.902 27.656 51.314 1.00 81.75 75 ALA A CA 1
ATOM 548 C C . ALA A 1 75 ? -9.091 28.006 50.395 1.00 81.75 75 ALA A C 1
ATOM 550 O O . ALA A 1 75 ? -8.943 28.099 49.177 1.00 81.75 75 ALA A O 1
ATOM 551 N N . GLY A 1 76 ? -10.253 28.268 51.001 1.00 84.12 76 GLY A N 1
ATOM 552 C CA . GLY A 1 76 ? -11.482 28.663 50.296 1.00 84.12 76 GLY A CA 1
ATOM 553 C C . GLY A 1 76 ? -12.500 27.528 50.152 1.00 84.12 76 GLY A C 1
ATOM 554 O O . GLY A 1 76 ? -12.241 26.389 50.549 1.00 84.12 76 GLY A O 1
ATOM 555 N N . SER A 1 77 ? -13.677 27.858 49.622 1.00 87.69 77 SER A N 1
ATOM 556 C CA . SER A 1 77 ? -14.744 26.899 49.300 1.00 87.69 77 SER A CA 1
ATOM 557 C C . SER A 1 77 ? -15.251 27.175 47.888 1.00 87.69 77 SER A C 1
ATOM 559 O O . SER A 1 77 ? -15.142 28.299 47.417 1.00 87.69 77 SER A O 1
ATOM 561 N N . ILE A 1 78 ? -15.761 26.155 47.207 1.00 89.19 78 ILE A N 1
ATOM 562 C CA . ILE A 1 78 ? -16.279 26.252 45.839 1.00 89.19 78 ILE A CA 1
ATOM 563 C C . ILE A 1 78 ? -17.676 25.654 45.740 1.00 89.19 78 ILE A C 1
ATOM 565 O O . ILE A 1 78 ? -18.034 24.767 46.519 1.00 89.19 78 ILE A O 1
ATOM 569 N N . CYS A 1 79 ? -18.452 26.121 44.769 1.00 85.75 79 CYS A N 1
ATOM 570 C CA . CYS A 1 79 ? -19.728 25.511 44.422 1.00 85.75 79 CYS A CA 1
ATOM 571 C C . CYS A 1 79 ? -19.503 24.160 43.731 1.00 85.75 79 CYS A C 1
ATOM 573 O O . CYS A 1 79 ? -18.811 24.073 42.718 1.00 85.75 79 CYS A O 1
ATOM 575 N N . VAL A 1 80 ? -20.078 23.100 44.295 1.00 81.44 80 VAL A N 1
ATOM 576 C CA . VAL A 1 80 ? -20.046 21.739 43.745 1.00 81.44 80 VAL A CA 1
ATOM 577 C C . VAL A 1 80 ? -21.464 21.193 43.697 1.00 81.44 80 VAL A C 1
ATOM 579 O O . VAL A 1 80 ? -22.239 21.440 44.613 1.00 81.44 80 VAL A O 1
ATOM 582 N N . PHE A 1 81 ? -21.832 20.426 42.676 1.00 74.62 81 PHE A N 1
ATOM 583 C CA . PHE A 1 81 ? -23.132 19.749 42.676 1.00 74.62 81 PHE A CA 1
ATOM 584 C C . PHE A 1 81 ? -23.245 18.824 43.891 1.00 74.62 81 PHE A C 1
ATOM 586 O O . PHE A 1 81 ? -22.306 18.073 44.174 1.00 74.62 81 PHE A O 1
ATOM 593 N N . GLU A 1 82 ? -24.382 18.850 44.601 1.00 56.75 82 GLU A N 1
ATOM 594 C CA . GLU A 1 82 ? -24.663 17.924 45.706 1.00 56.75 82 GLU A CA 1
ATOM 595 C C . GLU A 1 82 ? -24.928 16.503 45.157 1.00 56.75 82 GLU A C 1
ATOM 597 O O . GLU A 1 82 ? -26.027 15.960 45.172 1.00 56.75 82 GLU A O 1
ATOM 602 N N . GLY A 1 83 ? -23.865 15.904 44.626 1.00 47.97 83 GLY A N 1
ATOM 603 C CA . GLY A 1 83 ? -23.685 14.494 44.305 1.00 47.97 83 GLY A CA 1
ATOM 604 C C . GLY A 1 83 ? -22.578 13.885 45.168 1.00 47.97 83 GLY A C 1
ATOM 605 O O . GLY A 1 83 ? -21.894 12.961 44.736 1.00 47.97 83 GLY A O 1
ATOM 606 N N . GLY A 1 84 ? -22.386 14.408 46.387 1.00 42.53 84 GLY A N 1
ATOM 607 C CA . GLY A 1 84 ? -21.525 13.833 47.422 1.00 42.53 84 GLY A CA 1
ATOM 608 C C . GLY A 1 84 ? -22.101 12.516 47.946 1.00 42.53 84 GLY A C 1
ATOM 609 O O . GLY A 1 84 ? -22.729 12.481 49.000 1.00 42.53 84 GLY A O 1
ATOM 610 N N . THR A 1 85 ? -21.954 11.478 47.125 1.00 45.03 85 THR A N 1
ATOM 611 C CA . THR A 1 85 ? -22.085 10.034 47.359 1.00 45.03 85 THR A CA 1
ATOM 612 C C . THR A 1 85 ? -22.826 9.609 48.634 1.00 45.03 85 THR A C 1
ATOM 614 O O . THR A 1 85 ? -22.256 9.415 49.709 1.00 45.03 85 THR A O 1
ATOM 617 N N . THR A 1 86 ? -24.108 9.255 48.479 1.00 47.50 86 THR A N 1
ATOM 618 C CA . THR A 1 86 ? -24.506 8.016 49.162 1.00 47.50 86 THR A CA 1
ATOM 619 C C . THR A 1 86 ? -23.627 6.932 48.547 1.00 47.50 86 THR A C 1
ATOM 621 O O . THR A 1 86 ? -23.605 6.837 47.319 1.00 47.50 86 THR A O 1
ATOM 624 N N . PRO A 1 87 ? -22.833 6.200 49.344 1.00 51.56 87 PRO A N 1
ATOM 625 C CA . PRO A 1 87 ? -21.993 5.165 48.780 1.00 51.56 87 PRO A CA 1
ATOM 626 C C . PRO A 1 87 ? -22.915 4.163 48.078 1.00 51.56 87 PRO A C 1
ATOM 628 O O . PRO A 1 87 ? -23.903 3.710 48.660 1.00 51.56 87 PRO A O 1
ATOM 631 N N . GLU A 1 88 ? -22.623 3.893 46.808 1.00 71.44 88 GLU A N 1
ATOM 632 C CA . GLU A 1 88 ? -23.292 2.888 45.981 1.00 71.44 88 GLU A CA 1
ATOM 633 C C . GLU A 1 88 ? -23.308 1.535 46.698 1.00 71.44 88 GLU A C 1
ATOM 635 O O . GLU A 1 88 ? -24.289 0.795 46.640 1.00 71.44 88 GLU A O 1
ATOM 640 N N . CYS A 1 89 ? -22.239 1.261 47.443 1.00 69.06 89 CYS A N 1
ATOM 641 C CA . CYS A 1 89 ? -22.050 0.052 48.216 1.00 69.06 89 CYS A CA 1
ATOM 642 C C . CYS A 1 89 ? -21.373 0.349 49.557 1.00 69.06 89 CYS A C 1
ATOM 644 O O . CYS A 1 89 ? -20.569 1.267 49.701 1.00 69.06 89 CYS A O 1
ATOM 646 N N . THR A 1 90 ? -21.661 -0.473 50.558 1.00 82.69 90 THR A N 1
ATOM 647 C CA . THR A 1 90 ? -20.914 -0.516 51.827 1.00 82.69 90 THR A CA 1
ATOM 648 C C . THR A 1 90 ? -20.175 -1.835 52.020 1.00 82.69 90 THR A C 1
ATOM 650 O O . THR A 1 90 ? -19.260 -1.923 52.840 1.00 82.69 90 THR A O 1
ATOM 653 N N . ILE A 1 91 ? -20.578 -2.860 51.271 1.00 78.62 91 ILE A N 1
ATOM 654 C CA . ILE A 1 91 ? -19.980 -4.190 51.209 1.00 78.62 91 ILE A CA 1
ATOM 655 C C . ILE A 1 91 ? -20.092 -4.728 49.779 1.00 78.62 91 ILE A C 1
ATOM 657 O O . ILE A 1 91 ? -20.981 -4.324 49.037 1.00 78.62 91 ILE A O 1
ATOM 661 N N . ASP A 1 92 ? -19.261 -5.707 49.417 1.00 81.19 92 ASP A N 1
ATOM 662 C CA . ASP A 1 92 ? -19.287 -6.335 48.082 1.00 81.19 92 ASP A CA 1
ATOM 663 C C . ASP A 1 92 ? -20.666 -6.894 47.696 1.00 81.19 92 ASP A C 1
ATOM 665 O O . ASP A 1 92 ? -21.025 -6.918 46.528 1.00 81.19 92 ASP A O 1
ATOM 669 N N . ALA A 1 93 ? -21.466 -7.329 48.678 1.00 80.75 93 ALA A N 1
ATOM 670 C CA . ALA A 1 93 ? -22.805 -7.873 48.439 1.00 80.75 93 ALA A CA 1
ATOM 671 C C . ALA A 1 93 ? -23.843 -6.819 48.012 1.00 80.75 93 ALA A C 1
ATOM 673 O O . ALA A 1 93 ? -24.941 -7.198 47.603 1.00 80.75 93 ALA A O 1
ATOM 674 N N . ASP A 1 94 ? -23.516 -5.531 48.142 1.00 82.06 94 ASP A N 1
ATOM 675 C CA . ASP A 1 94 ? -24.340 -4.438 47.627 1.00 82.06 94 ASP A CA 1
ATOM 676 C C . ASP A 1 94 ? -24.130 -4.256 46.106 1.00 82.06 94 ASP A C 1
ATOM 678 O O . ASP A 1 94 ? -25.001 -3.701 45.439 1.00 82.06 94 ASP A O 1
ATOM 682 N N . CYS A 1 95 ? -23.026 -4.778 45.548 1.00 80.25 95 CYS A N 1
ATOM 683 C CA . CYS A 1 95 ? -22.729 -4.766 44.116 1.00 80.25 95 CYS A CA 1
ATOM 684 C C . CYS A 1 95 ? -23.440 -5.921 43.396 1.00 80.25 95 CYS A C 1
ATOM 686 O O . CYS A 1 95 ? -23.468 -7.057 43.878 1.00 80.25 95 CYS A O 1
ATOM 688 N N . THR A 1 96 ? -24.057 -5.632 42.248 1.00 78.31 96 THR A N 1
ATOM 689 C CA . THR A 1 96 ? -24.932 -6.593 41.545 1.00 78.31 96 THR A CA 1
ATOM 690 C C . THR A 1 96 ? -24.320 -7.171 40.273 1.00 78.31 96 THR A C 1
ATOM 692 O O . THR A 1 96 ? -24.836 -8.176 39.775 1.00 78.31 96 THR A O 1
ATOM 695 N N . GLY A 1 97 ? -23.229 -6.591 39.765 1.00 72.50 97 GLY A N 1
ATOM 696 C CA . GLY A 1 97 ? -22.481 -7.136 38.640 1.00 72.50 97 GLY A CA 1
ATOM 697 C C . GLY A 1 97 ? -21.609 -8.329 39.042 1.00 72.50 97 GLY A C 1
ATOM 698 O O . GLY A 1 97 ? -21.125 -8.456 40.170 1.00 72.50 97 GLY A O 1
ATOM 699 N N . GLU A 1 98 ? -21.412 -9.252 38.102 1.00 68.62 98 GLU A N 1
ATOM 700 C CA . GLU A 1 98 ? -20.570 -10.424 38.323 1.00 68.62 98 GLU A CA 1
ATOM 701 C C . GLU A 1 98 ? -19.092 -10.003 38.408 1.00 68.62 98 GLU A C 1
ATOM 703 O O . GLU A 1 98 ? -18.522 -9.470 37.459 1.00 68.62 98 GLU A O 1
ATOM 708 N N . GLY A 1 99 ? -18.466 -10.237 39.566 1.00 69.69 99 GLY A N 1
ATOM 709 C CA . GLY A 1 99 ? -17.060 -9.892 39.802 1.00 69.69 99 GLY A CA 1
ATOM 710 C C . GLY A 1 99 ? -16.805 -8.451 40.259 1.00 69.69 99 GLY A C 1
ATOM 711 O O . GLY A 1 99 ? -15.641 -8.060 40.344 1.00 69.69 99 GLY A O 1
ATOM 712 N N . GLU A 1 100 ? -17.849 -7.682 40.575 1.00 84.38 100 GLU A N 1
ATOM 713 C CA . GLU A 1 100 ? -17.712 -6.372 41.219 1.00 84.38 100 GLU A CA 1
ATOM 714 C C . GLU A 1 100 ? -17.339 -6.514 42.706 1.00 84.38 100 GLU A C 1
ATOM 716 O O . GLU A 1 100 ? -17.693 -7.487 43.377 1.00 84.38 100 GLU A O 1
ATOM 721 N N . THR A 1 101 ? -16.629 -5.518 43.233 1.00 82.12 101 THR A N 1
ATOM 722 C CA . THR A 1 101 ? -16.266 -5.385 44.652 1.00 82.12 101 THR A CA 1
ATOM 723 C C . THR A 1 101 ? -16.478 -3.953 45.109 1.00 82.12 101 THR A C 1
ATOM 725 O O . THR A 1 101 ? -16.345 -3.023 44.318 1.00 82.12 101 THR A O 1
ATOM 728 N N . CYS A 1 102 ? -16.794 -3.751 46.382 1.00 78.94 102 CYS A N 1
ATOM 729 C CA . CYS A 1 102 ? -16.993 -2.413 46.906 1.00 78.94 102 CYS A CA 1
ATOM 730 C C . CYS A 1 102 ? -15.647 -1.767 47.246 1.00 78.94 102 CYS A C 1
ATOM 732 O O . CYS A 1 102 ? -14.907 -2.256 48.100 1.00 78.94 102 CYS A O 1
ATOM 734 N N . SER A 1 103 ? -15.323 -0.659 46.581 1.00 77.62 103 SER A N 1
ATOM 735 C CA . SER A 1 103 ? -14.127 0.125 46.898 1.00 77.62 103 SER A CA 1
ATOM 736 C C . SER A 1 103 ? -14.259 0.850 48.241 1.00 77.62 103 SER A C 1
ATOM 738 O O . SER A 1 103 ? -15.357 1.143 48.711 1.00 77.62 103 SER A O 1
ATOM 740 N N . ASP A 1 104 ? -13.124 1.251 48.819 1.00 69.31 104 ASP A N 1
ATOM 741 C CA . ASP A 1 104 ? -13.087 2.085 50.031 1.00 69.31 104 ASP A CA 1
ATOM 742 C C . ASP A 1 104 ? -13.741 3.472 49.834 1.00 69.31 104 ASP A C 1
ATOM 744 O O . ASP A 1 104 ? -14.057 4.155 50.808 1.00 69.31 104 ASP A O 1
ATOM 748 N N . ALA A 1 105 ? -13.963 3.886 48.580 1.00 66.25 105 ALA A N 1
ATOM 749 C CA . ALA A 1 105 ? -14.701 5.094 48.216 1.00 66.25 105 ALA A CA 1
ATOM 750 C C . ALA A 1 105 ? -16.231 4.884 48.173 1.00 66.25 105 ALA A C 1
ATOM 752 O O . ALA A 1 105 ? -16.967 5.834 47.913 1.00 66.25 105 ALA A O 1
ATOM 753 N N . GLY A 1 106 ? -16.715 3.663 48.435 1.00 72.12 106 GLY A N 1
ATOM 754 C CA . GLY A 1 106 ? -18.137 3.324 48.409 1.00 72.12 106 GLY A CA 1
ATOM 755 C C . GLY A 1 106 ? -18.719 3.205 47.001 1.00 72.12 106 GLY A C 1
ATOM 756 O O . GLY A 1 106 ? -19.885 3.531 46.808 1.00 72.12 106 GLY A O 1
ATOM 757 N N . VAL A 1 107 ? -17.908 2.780 46.028 1.00 73.62 107 VAL A N 1
ATOM 758 C CA . VAL A 1 107 ? -18.277 2.583 44.611 1.00 73.62 107 VAL A CA 1
ATOM 759 C C . VAL A 1 107 ? -17.991 1.137 44.215 1.00 73.62 107 VAL A C 1
ATOM 761 O O . VAL A 1 107 ? -16.932 0.616 44.589 1.00 73.62 107 VAL A O 1
ATOM 764 N N . CYS A 1 108 ? -18.893 0.499 43.470 1.00 76.00 108 CYS A N 1
ATOM 765 C CA . CYS A 1 108 ? -18.668 -0.841 42.934 1.00 76.00 108 CYS A CA 1
ATOM 766 C C . CYS A 1 108 ? -17.620 -0.777 41.814 1.00 76.00 108 CYS A C 1
ATOM 768 O O . CYS A 1 108 ? -17.753 -0.034 40.847 1.00 76.00 108 CYS A O 1
ATOM 770 N N . VAL A 1 109 ? -16.522 -1.514 41.980 1.00 74.12 109 VAL A N 1
ATOM 771 C CA . VAL A 1 109 ? -15.372 -1.536 41.069 1.00 74.12 109 VAL A CA 1
ATOM 772 C C . VAL A 1 109 ? -14.993 -2.965 40.705 1.00 74.12 109 VAL A C 1
ATOM 774 O O . VAL A 1 109 ? -15.122 -3.893 41.508 1.00 74.12 109 VAL A O 1
ATOM 777 N N . GLY A 1 110 ? -14.468 -3.143 39.494 1.00 65.38 110 GLY A N 1
ATOM 778 C CA . GLY A 1 110 ? -14.414 -4.468 38.878 1.00 65.38 110 GLY A CA 1
ATOM 779 C C . GLY A 1 110 ? -15.792 -4.852 38.349 1.00 65.38 110 GLY A C 1
ATOM 780 O O . GLY A 1 110 ? -16.750 -4.150 38.621 1.00 65.38 110 GLY A O 1
ATOM 781 N N . GLY A 1 111 ? -15.864 -5.918 37.559 1.00 61.75 111 GLY A N 1
ATOM 782 C CA . GLY A 1 111 ? -16.994 -6.206 36.678 1.00 61.75 111 GLY A CA 1
ATOM 783 C C . GLY A 1 111 ? -16.556 -5.999 35.235 1.00 61.75 111 GLY A C 1
ATOM 784 O O . GLY A 1 111 ? -16.388 -4.877 34.771 1.00 61.75 111 GLY A O 1
ATOM 785 N N . THR A 1 112 ? -16.310 -7.093 34.523 1.00 54.97 112 THR A N 1
ATOM 786 C CA . THR A 1 112 ? -16.276 -7.039 33.060 1.00 54.97 112 THR A CA 1
ATOM 787 C C . THR A 1 112 ? -17.727 -7.156 32.647 1.00 54.97 112 THR A C 1
ATOM 789 O O . THR A 1 112 ? -18.230 -8.253 32.441 1.00 54.97 112 THR A O 1
ATOM 792 N N . THR A 1 113 ? -18.465 -6.044 32.636 1.00 59.88 113 THR A N 1
ATOM 793 C CA . THR A 1 113 ? -19.637 -6.037 31.763 1.00 59.88 113 THR A CA 1
ATOM 794 C C . THR A 1 113 ? -19.054 -6.154 30.360 1.00 59.88 113 THR A C 1
ATOM 796 O O . THR A 1 113 ? -18.243 -5.296 30.003 1.00 59.88 113 THR A O 1
ATOM 799 N N . PRO A 1 114 ? -19.363 -7.225 29.611 1.00 63.50 114 PRO A N 1
ATOM 800 C CA . PRO A 1 114 ? -18.912 -7.338 28.236 1.00 63.50 114 PRO A CA 1
ATOM 801 C C . PRO A 1 114 ? -19.304 -6.056 27.510 1.00 63.50 114 PRO A C 1
ATOM 803 O O . PRO A 1 114 ? -20.470 -5.663 27.577 1.00 63.50 114 PRO A O 1
ATOM 806 N N . GLU A 1 115 ? -18.354 -5.392 26.854 1.00 76.56 115 GLU A N 1
ATOM 807 C CA . GLU A 1 115 ? -18.671 -4.248 25.992 1.00 76.56 115 GLU A CA 1
ATOM 808 C C . GLU A 1 115 ? -19.630 -4.699 24.886 1.00 76.56 115 GLU A C 1
ATOM 810 O O . GLU A 1 115 ? -20.545 -3.979 24.494 1.00 76.56 115 GLU A O 1
ATOM 815 N N . CYS A 1 116 ? -19.457 -5.946 24.451 1.00 80.44 116 CYS A N 1
ATOM 816 C CA . CYS A 1 116 ? -20.274 -6.595 23.452 1.00 80.44 116 CYS A CA 1
ATOM 817 C C . CYS A 1 116 ? -20.377 -8.103 23.707 1.00 80.44 116 CYS A C 1
ATOM 819 O O . CYS A 1 116 ? -19.520 -8.729 24.331 1.00 80.44 116 CYS A O 1
ATOM 821 N N . THR A 1 117 ? -21.424 -8.714 23.164 1.00 86.94 117 THR A N 1
ATOM 822 C CA . THR A 1 117 ? -21.550 -10.174 23.007 1.00 86.94 117 THR A CA 1
ATOM 823 C C . THR A 1 117 ? -21.653 -10.581 21.538 1.00 86.94 117 THR A C 1
ATOM 825 O O . THR A 1 117 ? -21.371 -11.723 21.170 1.00 86.94 117 THR A O 1
ATOM 828 N N . THR A 1 118 ? -22.053 -9.632 20.697 1.00 86.44 118 THR A N 1
ATOM 829 C CA . THR A 1 118 ? -22.225 -9.735 19.253 1.00 86.44 118 THR A CA 1
ATOM 830 C C . THR A 1 118 ? -21.752 -8.440 18.593 1.00 86.44 118 THR A C 1
ATOM 832 O O . THR A 1 118 ? -21.599 -7.424 19.266 1.00 86.44 118 THR A O 1
ATOM 835 N N . ALA A 1 119 ? -21.501 -8.457 17.282 1.00 84.00 119 ALA A N 1
ATOM 836 C CA . ALA A 1 119 ? -21.082 -7.253 16.557 1.00 84.00 119 ALA A CA 1
ATOM 837 C C . ALA A 1 119 ? -22.163 -6.154 16.589 1.00 84.00 119 ALA A C 1
ATOM 839 O O . ALA A 1 119 ? -21.848 -4.972 16.549 1.00 84.00 119 ALA A O 1
ATOM 840 N N . GLU A 1 120 ? -23.439 -6.532 16.715 1.00 88.62 120 GLU A N 1
ATOM 841 C CA . GLU A 1 120 ? -24.562 -5.601 16.834 1.00 88.62 120 GLU A CA 1
ATOM 842 C C . GLU A 1 120 ? -24.567 -4.793 18.140 1.00 88.62 120 GLU A C 1
ATOM 844 O O . GLU A 1 120 ? -25.253 -3.773 18.213 1.00 88.62 120 GLU A O 1
ATOM 849 N N . ASP A 1 121 ? -23.822 -5.237 19.157 1.00 87.56 121 ASP A N 1
ATOM 850 C CA . ASP A 1 121 ? -23.661 -4.498 20.411 1.00 87.56 121 ASP A CA 1
ATOM 851 C C . ASP A 1 121 ? -22.655 -3.336 20.264 1.00 87.56 121 ASP A C 1
ATOM 853 O O . ASP A 1 121 ? -22.614 -2.454 21.122 1.00 87.56 121 ASP A O 1
ATOM 857 N N . CYS A 1 122 ? -21.871 -3.302 19.176 1.00 82.94 122 CYS A N 1
ATOM 858 C CA . CYS A 1 122 ? -20.835 -2.295 18.975 1.00 82.94 122 CYS A CA 1
ATOM 859 C C . CYS A 1 122 ? -21.389 -0.954 18.456 1.00 82.94 122 CYS A C 1
ATOM 861 O O . CYS A 1 122 ? -22.223 -0.925 17.547 1.00 82.94 122 CYS A O 1
ATOM 863 N N . PRO A 1 123 ? -20.928 0.187 19.012 1.00 80.31 123 PRO A N 1
ATOM 864 C CA . PRO A 1 123 ? -21.482 1.508 18.709 1.00 80.31 123 PRO A CA 1
ATOM 865 C C . PRO A 1 123 ? -21.066 2.050 17.335 1.00 80.31 123 PRO A C 1
ATOM 867 O O . PRO A 1 123 ? -21.735 2.943 16.806 1.00 80.31 123 PRO A O 1
ATOM 870 N N . ILE A 1 124 ? -19.968 1.544 16.769 1.00 80.00 124 ILE A N 1
ATOM 871 C CA . ILE A 1 124 ? -19.453 1.937 15.458 1.00 80.00 124 ILE A CA 1
ATOM 872 C C . ILE A 1 124 ? -19.859 0.874 14.435 1.00 80.00 124 ILE A C 1
ATOM 874 O O . ILE A 1 124 ? -19.603 -0.318 14.598 1.00 80.00 124 ILE A O 1
ATOM 878 N N . GLU A 1 125 ? -20.503 1.318 13.356 1.00 77.12 125 GLU A N 1
ATOM 879 C CA . GLU A 1 125 ? -20.865 0.446 12.239 1.00 77.12 125 GLU A CA 1
ATOM 880 C C . GLU A 1 125 ? -19.594 -0.132 11.594 1.00 77.12 125 GLU A C 1
ATOM 882 O O . GLU A 1 125 ? -18.778 0.612 11.052 1.00 77.12 125 GLU A O 1
ATOM 887 N N . GLY A 1 126 ? -19.444 -1.459 11.644 1.00 75.06 126 GLY A N 1
ATOM 888 C CA . GLY A 1 126 ? -18.288 -2.180 11.100 1.00 75.06 126 GLY A CA 1
ATOM 889 C C . GLY A 1 126 ? -17.360 -2.791 12.154 1.00 75.06 126 GLY A C 1
ATOM 890 O O . GLY A 1 126 ? -16.563 -3.655 11.795 1.00 75.06 126 GLY A O 1
ATOM 891 N N . ASP A 1 127 ? -17.494 -2.415 13.427 1.00 84.94 127 ASP A N 1
ATOM 892 C CA . ASP A 1 127 ? -16.746 -3.037 14.523 1.00 84.94 127 ASP A CA 1
ATOM 893 C C . ASP A 1 127 ? -17.183 -4.490 14.759 1.00 84.94 127 ASP A C 1
ATOM 895 O O . ASP A 1 127 ? -18.329 -4.884 14.516 1.00 84.94 127 ASP A O 1
ATOM 899 N N . VAL A 1 128 ? -16.251 -5.302 15.257 1.00 89.56 128 VAL A N 1
ATOM 900 C CA . VAL A 1 128 ? -16.478 -6.704 15.608 1.00 89.56 128 VAL A CA 1
ATOM 901 C C . VAL A 1 128 ? -16.289 -6.923 17.099 1.00 89.56 128 VAL A C 1
ATOM 903 O O . VAL A 1 128 ? -15.395 -6.363 17.723 1.00 89.56 128 VAL A O 1
ATOM 906 N N . CYS A 1 129 ? -17.119 -7.792 17.672 1.00 86.69 129 CYS A N 1
ATOM 907 C CA . CYS A 1 129 ? -16.964 -8.179 19.063 1.00 86.69 129 CYS A CA 1
ATOM 908 C C . CYS A 1 129 ? -15.907 -9.278 19.210 1.00 86.69 129 CYS A C 1
ATOM 910 O O . CYS A 1 129 ? -16.144 -10.430 18.827 1.00 86.69 129 CYS A O 1
ATOM 912 N N . VAL A 1 130 ? -14.753 -8.939 19.783 1.00 82.81 130 VAL A N 1
ATOM 913 C CA . VAL A 1 130 ? -13.637 -9.858 20.020 1.00 82.81 130 VAL A CA 1
ATOM 914 C C . VAL A 1 130 ? -13.349 -9.899 21.513 1.00 82.81 130 VAL A C 1
ATOM 916 O O . VAL A 1 130 ? -12.991 -8.902 22.122 1.00 82.81 130 VAL A O 1
ATOM 919 N N . ASN A 1 131 ? -13.507 -11.079 22.120 1.00 83.50 131 ASN A N 1
ATOM 920 C CA . ASN A 1 131 ? -13.291 -11.283 23.558 1.00 83.50 131 ASN A CA 1
ATOM 921 C C . ASN A 1 131 ? -14.011 -10.244 24.434 1.00 83.50 131 ASN A C 1
ATOM 923 O O . ASN A 1 131 ? -13.411 -9.718 25.366 1.00 83.50 131 ASN A O 1
ATOM 927 N N . GLU A 1 132 ? -15.285 -9.977 24.129 1.00 86.38 132 GLU A N 1
ATOM 928 C CA . GLU A 1 132 ? -16.132 -9.054 24.900 1.00 86.38 132 GLU A CA 1
ATOM 929 C C . GLU A 1 132 ? -15.724 -7.571 24.792 1.00 86.38 132 GLU A C 1
ATOM 931 O O . GLU A 1 132 ? -16.175 -6.759 25.598 1.00 86.38 132 GLU A O 1
ATOM 936 N N . VAL A 1 133 ? -14.911 -7.222 23.787 1.00 82.62 133 VAL A N 1
ATOM 937 C CA . VAL A 1 133 ? -14.459 -5.861 23.453 1.00 82.62 133 VAL A CA 1
ATOM 938 C C . VAL A 1 133 ? -14.816 -5.551 21.999 1.00 82.62 133 VAL A C 1
ATOM 940 O O . VAL A 1 133 ? -14.672 -6.413 21.126 1.00 82.62 133 VAL A O 1
ATOM 943 N N . CYS A 1 134 ? -15.292 -4.337 21.729 1.00 82.19 134 CYS A N 1
ATOM 944 C CA . CYS A 1 134 ? -15.510 -3.884 20.358 1.00 82.19 134 CYS A CA 1
ATOM 945 C C . CYS A 1 134 ? -14.176 -3.481 19.735 1.00 82.19 134 CYS A C 1
ATOM 947 O O . CYS A 1 134 ? -13.505 -2.555 20.188 1.00 82.19 134 CYS A O 1
ATOM 949 N N . GLU A 1 135 ? -13.781 -4.195 18.689 1.00 84.81 135 GLU A N 1
ATOM 950 C CA . GLU A 1 135 ? -12.578 -3.909 17.923 1.00 84.81 135 GLU A CA 1
ATOM 951 C C . GLU A 1 135 ? -12.981 -3.435 16.530 1.00 84.81 135 GLU A C 1
ATOM 953 O O . GLU A 1 135 ? -13.694 -4.132 15.801 1.00 84.81 135 GLU A O 1
ATOM 958 N N . SER A 1 136 ? -12.491 -2.263 16.125 1.00 80.81 136 SER A N 1
ATOM 959 C CA . SER A 1 136 ? -12.553 -1.874 14.722 1.00 80.81 136 SER A CA 1
ATOM 960 C C . SER A 1 136 ? -11.623 -2.787 13.926 1.00 80.81 136 SER A C 1
ATOM 962 O O . SER A 1 136 ? -10.425 -2.836 14.233 1.00 80.81 136 SER A O 1
ATOM 964 N N . PRO A 1 137 ? -12.122 -3.521 12.914 1.00 72.06 137 PRO A N 1
ATOM 965 C CA . PRO A 1 137 ? -11.243 -4.282 12.045 1.00 72.06 137 PRO A CA 1
ATOM 966 C C . PRO A 1 137 ? -10.213 -3.330 11.434 1.00 72.06 137 PRO A C 1
ATOM 968 O O . PRO A 1 137 ? -10.539 -2.196 11.070 1.00 72.06 137 PRO A O 1
ATOM 971 N N . ALA A 1 138 ? -8.959 -3.781 11.356 1.00 69.06 138 ALA A N 1
ATOM 972 C CA . ALA A 1 138 ? -7.910 -2.982 10.742 1.00 69.06 138 ALA A CA 1
ATOM 973 C C . ALA A 1 138 ? -8.356 -2.608 9.324 1.00 69.06 138 ALA A C 1
ATOM 975 O O . ALA A 1 138 ? -8.855 -3.463 8.589 1.00 69.06 138 ALA A O 1
ATOM 976 N N . ALA A 1 139 ? -8.211 -1.335 8.955 1.00 78.25 139 ALA A N 1
ATOM 977 C CA . ALA A 1 139 ? -8.557 -0.919 7.608 1.00 78.25 139 ALA A CA 1
ATOM 978 C C . ALA A 1 139 ? -7.722 -1.728 6.591 1.00 78.25 139 ALA A C 1
ATOM 980 O O . ALA A 1 139 ? -6.553 -2.032 6.863 1.00 78.25 139 ALA A O 1
ATOM 981 N N . PRO A 1 140 ? -8.311 -2.102 5.447 1.00 83.88 140 PRO A N 1
ATOM 982 C CA . PRO A 1 140 ? -7.611 -2.831 4.398 1.00 83.88 140 PRO A CA 1
ATOM 983 C C . PRO A 1 140 ? -6.507 -1.978 3.759 1.00 83.88 140 PRO A C 1
ATOM 985 O O . PRO A 1 140 ? -6.633 -0.759 3.615 1.00 83.88 140 PRO A O 1
ATOM 988 N N . TYR A 1 141 ? -5.431 -2.633 3.334 1.00 87.94 141 TYR A N 1
ATOM 989 C CA . TYR A 1 141 ? -4.331 -2.008 2.604 1.00 87.94 141 TYR A CA 1
ATOM 990 C C . TYR A 1 141 ? -4.574 -2.126 1.097 1.00 87.94 141 TYR A C 1
ATOM 992 O O . TYR A 1 141 ? -4.790 -3.223 0.599 1.00 87.94 141 TYR A O 1
ATOM 1000 N N . PHE A 1 142 ? -4.517 -1.023 0.348 1.00 91.50 142 PHE A N 1
ATOM 1001 C CA . PHE A 1 142 ? -4.795 -1.036 -1.104 1.00 91.50 142 PHE A CA 1
ATOM 1002 C C . PHE A 1 142 ? -3.678 -0.469 -1.976 1.00 91.50 142 PHE A C 1
ATOM 1004 O O . PHE A 1 142 ? -3.685 -0.661 -3.193 1.00 91.50 142 PHE A O 1
ATOM 1011 N N . PHE A 1 143 ? -2.740 0.253 -1.369 1.00 92.75 143 PHE A N 1
ATOM 1012 C CA . PHE A 1 143 ? -1.771 1.062 -2.092 1.00 92.75 143 PHE A CA 1
ATOM 1013 C C . PHE A 1 143 ? -0.345 0.616 -1.785 1.00 92.75 143 PHE A C 1
ATOM 1015 O O . PHE A 1 143 ? -0.017 0.278 -0.644 1.00 92.75 143 PHE A O 1
ATOM 1022 N N . ALA A 1 144 ? 0.512 0.665 -2.799 1.00 92.94 144 ALA A N 1
ATOM 1023 C CA . ALA A 1 144 ? 1.937 0.403 -2.666 1.00 92.94 144 ALA A CA 1
ATOM 1024 C C . ALA A 1 144 ? 2.766 1.501 -3.335 1.00 92.94 144 ALA A C 1
ATOM 1026 O O . ALA A 1 144 ? 2.347 2.128 -4.307 1.00 92.94 144 ALA A O 1
ATOM 1027 N N . GLU A 1 145 ? 3.962 1.706 -2.803 1.00 91.94 145 GLU A N 1
ATOM 1028 C CA . GLU A 1 145 ? 5.017 2.530 -3.370 1.00 91.94 145 GLU A CA 1
ATOM 1029 C C . GLU A 1 145 ? 6.090 1.619 -3.954 1.00 91.94 145 GLU A C 1
ATOM 1031 O O . GLU A 1 145 ? 6.561 0.690 -3.292 1.00 91.94 145 GLU A O 1
ATOM 1036 N N . LEU A 1 146 ? 6.508 1.932 -5.173 1.00 89.88 146 LEU A N 1
ATOM 1037 C CA . LEU A 1 146 ? 7.697 1.379 -5.788 1.00 89.88 146 LEU A CA 1
ATOM 1038 C C . LEU A 1 146 ? 8.694 2.509 -6.028 1.00 89.88 146 LEU A C 1
ATOM 1040 O O . LEU A 1 146 ? 8.399 3.477 -6.726 1.00 89.88 146 LEU A O 1
ATOM 1044 N N . LEU A 1 147 ? 9.870 2.371 -5.428 1.00 88.06 147 LEU A N 1
ATOM 1045 C CA . LEU A 1 147 ? 10.972 3.316 -5.515 1.00 88.06 147 LEU A CA 1
ATOM 1046 C C . LEU A 1 147 ? 12.119 2.677 -6.292 1.00 88.06 147 LEU A C 1
ATOM 1048 O O . LEU A 1 147 ? 12.660 1.657 -5.869 1.00 88.06 147 LEU A O 1
ATOM 1052 N N . ASP A 1 148 ? 12.536 3.319 -7.374 1.00 85.44 148 ASP A N 1
ATOM 1053 C CA . ASP A 1 148 ? 13.813 3.044 -8.015 1.00 85.44 148 ASP A CA 1
ATOM 1054 C C . ASP A 1 148 ? 14.945 3.530 -7.091 1.00 85.44 148 ASP A C 1
ATOM 1056 O O . ASP A 1 148 ? 14.963 4.671 -6.625 1.00 85.44 148 ASP A O 1
ATOM 1060 N N . THR A 1 149 ? 15.886 2.648 -6.777 1.00 87.31 149 THR A N 1
ATOM 1061 C CA . THR A 1 149 ? 17.062 2.927 -5.934 1.00 87.31 149 THR A CA 1
ATOM 1062 C C . THR A 1 149 ? 18.376 2.823 -6.708 1.00 87.31 149 THR A C 1
ATOM 1064 O O . THR A 1 149 ? 19.458 2.916 -6.119 1.00 87.31 149 THR A O 1
ATOM 1067 N N . THR A 1 150 ? 18.295 2.659 -8.027 1.00 84.06 150 THR A N 1
ATOM 1068 C CA . THR A 1 150 ? 19.428 2.531 -8.932 1.00 84.06 150 THR A CA 1
ATOM 1069 C C . THR A 1 150 ? 20.290 3.787 -8.878 1.00 84.06 150 THR A C 1
ATOM 1071 O O . THR A 1 150 ? 19.817 4.924 -8.828 1.00 84.06 150 THR A O 1
ATOM 1074 N N . THR A 1 151 ? 21.607 3.583 -8.833 1.00 81.88 151 THR A N 1
ATOM 1075 C CA . THR A 1 151 ? 22.592 4.679 -8.763 1.00 81.88 151 THR A CA 1
ATOM 1076 C C . THR A 1 151 ? 23.568 4.689 -9.932 1.00 81.88 151 THR A C 1
ATOM 1078 O O . THR A 1 151 ? 24.324 5.652 -10.080 1.00 81.88 151 THR A O 1
ATOM 1081 N N . ASP A 1 152 ? 23.568 3.636 -10.753 1.00 79.75 152 ASP A N 1
ATOM 1082 C CA . ASP A 1 152 ? 24.419 3.548 -11.932 1.00 79.75 152 ASP A CA 1
ATOM 1083 C C . ASP A 1 152 ? 23.822 4.357 -13.089 1.00 79.75 152 ASP A C 1
ATOM 1085 O O . ASP A 1 152 ? 22.682 4.159 -13.498 1.00 79.75 152 ASP A O 1
ATOM 1089 N N . GLU A 1 153 ? 24.617 5.277 -13.629 1.00 72.12 153 GLU A N 1
ATOM 1090 C CA . GLU A 1 153 ? 24.192 6.193 -14.693 1.00 72.12 153 GLU A CA 1
ATOM 1091 C C . GLU A 1 153 ? 23.905 5.469 -16.021 1.00 72.12 153 GLU A C 1
ATOM 1093 O O . GLU A 1 153 ? 23.159 5.984 -16.847 1.00 72.12 153 GLU A O 1
ATOM 1098 N N . GLY A 1 154 ? 24.494 4.287 -16.244 1.00 71.56 154 GLY A N 1
ATOM 1099 C CA . GLY A 1 154 ? 24.257 3.476 -17.437 1.00 71.56 154 GLY A CA 1
ATOM 1100 C C . GLY A 1 154 ? 22.973 2.650 -17.362 1.00 71.56 154 GLY A C 1
ATOM 1101 O O . GLY A 1 154 ? 22.346 2.430 -18.398 1.00 71.56 154 GLY A O 1
ATOM 1102 N N . ALA A 1 155 ? 22.577 2.229 -16.159 1.00 71.06 155 ALA A N 1
ATOM 1103 C CA . ALA A 1 155 ? 21.260 1.652 -15.914 1.00 71.06 155 ALA A CA 1
ATOM 1104 C C . ALA A 1 155 ? 20.180 2.733 -16.089 1.00 71.06 155 ALA A C 1
ATOM 1106 O O . ALA A 1 155 ? 19.325 2.637 -16.947 1.00 71.06 155 ALA A O 1
ATOM 1107 N N . CYS A 1 156 ? 20.307 3.895 -15.470 1.00 69.81 156 CYS A N 1
ATOM 1108 C CA . CYS A 1 156 ? 19.255 4.915 -15.583 1.00 69.81 156 CYS A CA 1
ATOM 1109 C C . CYS A 1 156 ? 19.221 5.705 -16.902 1.00 69.81 156 CYS A C 1
ATOM 1111 O O . CYS A 1 156 ? 18.600 6.765 -16.972 1.00 69.81 156 CYS A O 1
ATOM 1113 N N . ALA A 1 157 ? 19.957 5.276 -17.926 1.00 68.62 157 ALA A N 1
ATOM 1114 C CA . ALA A 1 157 ? 19.990 5.976 -19.195 1.00 68.62 157 ALA A CA 1
ATOM 1115 C C . ALA A 1 157 ? 18.727 5.653 -19.998 1.00 68.62 157 ALA A C 1
ATOM 1117 O O . ALA A 1 157 ? 18.509 4.498 -20.337 1.00 68.62 157 ALA A O 1
ATOM 1118 N N . SER A 1 158 ? 18.007 6.672 -20.473 1.00 63.03 158 SER A N 1
ATOM 1119 C CA . SER A 1 158 ? 16.845 6.522 -21.375 1.00 63.03 158 SER A CA 1
ATOM 1120 C C . SER A 1 158 ? 17.126 5.785 -22.697 1.00 63.03 158 SER A C 1
ATOM 1122 O O . SER A 1 158 ? 16.217 5.488 -23.471 1.00 63.03 158 SER A O 1
ATOM 1124 N N . THR A 1 159 ? 18.394 5.482 -22.998 1.00 67.75 159 THR A N 1
ATOM 1125 C CA . THR A 1 159 ? 18.792 4.629 -24.126 1.00 67.75 159 THR A CA 1
ATOM 1126 C C . THR A 1 159 ? 18.934 3.147 -23.772 1.00 67.75 159 THR A C 1
ATOM 1128 O O . THR A 1 159 ? 19.157 2.342 -24.678 1.00 67.75 159 THR A O 1
ATOM 1131 N N . ASN A 1 160 ? 18.868 2.786 -22.491 1.00 68.19 160 ASN A N 1
ATOM 1132 C CA . ASN A 1 160 ? 18.837 1.414 -22.010 1.00 68.19 160 ASN A CA 1
ATOM 1133 C C . ASN A 1 160 ? 17.420 1.109 -21.512 1.00 68.19 160 ASN A C 1
ATOM 1135 O O . ASN A 1 160 ? 17.137 1.313 -20.343 1.00 68.19 160 ASN A O 1
ATOM 1139 N N . PRO A 1 161 ? 16.532 0.606 -22.383 1.00 61.66 161 PRO A N 1
ATOM 1140 C CA . PRO A 1 161 ? 15.149 0.380 -21.999 1.00 61.66 161 PRO A CA 1
ATOM 1141 C C . PRO A 1 161 ? 15.004 -0.707 -20.941 1.00 61.66 161 PRO A C 1
ATOM 1143 O O . PRO A 1 161 ? 13.934 -0.829 -20.378 1.00 61.66 161 PRO A O 1
ATOM 1146 N N . GLY A 1 162 ? 16.025 -1.557 -20.745 1.00 59.16 162 GLY A N 1
ATOM 1147 C CA . GLY A 1 162 ? 15.922 -2.704 -19.849 1.00 59.16 162 GLY A CA 1
ATOM 1148 C C . GLY A 1 162 ? 15.867 -2.335 -18.382 1.00 59.16 162 GLY A C 1
ATOM 1149 O O . GLY A 1 162 ? 15.192 -2.998 -17.604 1.00 59.16 162 GLY A O 1
ATOM 1150 N N . SER A 1 163 ? 16.531 -1.242 -18.068 1.00 59.34 163 SER A N 1
ATOM 1151 C CA . SER A 1 163 ? 16.636 -0.645 -16.755 1.00 59.34 163 SER A CA 1
ATOM 1152 C C . SER A 1 163 ? 15.521 0.380 -16.526 1.00 59.34 163 SER A C 1
ATOM 1154 O O . SER A 1 163 ? 15.729 1.465 -15.990 1.00 59.34 163 SER A O 1
ATOM 1156 N N . ASP A 1 164 ? 14.324 0.034 -16.993 1.00 68.12 164 ASP A N 1
ATOM 1157 C CA . ASP A 1 164 ? 13.113 0.775 -16.712 1.00 68.12 164 ASP A CA 1
ATOM 1158 C C . ASP A 1 164 ? 12.040 -0.189 -16.208 1.00 68.12 164 ASP A C 1
ATOM 1160 O O . ASP A 1 164 ? 11.638 -1.151 -16.883 1.00 68.12 164 ASP A O 1
ATOM 1164 N N . ILE A 1 165 ? 11.548 0.098 -15.006 1.00 70.69 165 ILE A N 1
ATOM 1165 C CA . ILE A 1 165 ? 10.437 -0.624 -14.397 1.00 70.69 165 ILE A CA 1
ATOM 1166 C C . ILE A 1 165 ? 9.130 -0.156 -15.030 1.00 70.69 165 ILE A C 1
ATOM 1168 O O . ILE A 1 165 ? 8.687 0.965 -14.795 1.00 70.69 165 ILE A O 1
ATOM 1172 N N . PHE A 1 166 ? 8.484 -1.033 -15.795 1.00 70.44 166 PHE A N 1
ATOM 1173 C CA . PHE A 1 166 ? 7.265 -0.710 -16.535 1.00 70.44 166 PHE A CA 1
ATOM 1174 C C . PHE A 1 166 ? 5.983 -1.216 -15.869 1.00 70.44 166 PHE A C 1
ATOM 1176 O O . PHE A 1 166 ? 4.896 -0.924 -16.360 1.00 70.44 166 PHE A O 1
ATOM 1183 N N . GLY A 1 167 ? 6.067 -1.985 -14.783 1.00 76.50 167 GLY A N 1
ATOM 1184 C CA . GLY A 1 167 ? 4.885 -2.564 -14.154 1.00 76.50 167 GLY A CA 1
ATOM 1185 C C . GLY A 1 167 ? 5.107 -3.011 -12.718 1.00 76.50 167 GLY A C 1
ATOM 1186 O O . GLY A 1 167 ? 6.233 -3.170 -12.256 1.00 76.50 167 GLY A O 1
ATOM 1187 N N . ILE A 1 168 ? 4.001 -3.223 -12.014 1.00 85.25 168 ILE A N 1
ATOM 1188 C CA . ILE A 1 168 ? 3.967 -3.845 -10.693 1.00 85.25 168 ILE A CA 1
ATOM 1189 C C . ILE A 1 168 ? 2.713 -4.703 -10.598 1.00 85.25 168 ILE A C 1
ATOM 1191 O O . ILE A 1 168 ? 1.624 -4.305 -11.025 1.00 85.25 168 ILE A O 1
ATOM 1195 N N . MET A 1 169 ? 2.891 -5.896 -10.055 1.00 88.94 169 MET A N 1
ATOM 1196 C CA . MET A 1 169 ? 1.876 -6.933 -9.987 1.00 88.94 169 MET A CA 1
ATOM 1197 C C . MET A 1 169 ? 1.713 -7.396 -8.545 1.00 88.94 169 MET A C 1
ATOM 1199 O O . MET A 1 169 ? 2.696 -7.474 -7.814 1.00 88.94 169 MET A O 1
ATOM 1203 N N . LEU A 1 170 ? 0.484 -7.718 -8.148 1.00 92.25 170 LEU A N 1
ATOM 1204 C CA . LEU A 1 170 ? 0.178 -8.354 -6.869 1.00 92.25 170 LEU A CA 1
ATOM 1205 C C . LEU A 1 170 ? -0.364 -9.758 -7.138 1.00 92.25 170 LEU A C 1
ATOM 1207 O O . LEU A 1 170 ? -1.347 -9.909 -7.859 1.00 92.25 170 LEU A O 1
ATOM 1211 N N . THR A 1 171 ? 0.249 -10.776 -6.543 1.00 93.00 171 THR A N 1
ATOM 1212 C CA . THR A 1 171 ? -0.235 -12.160 -6.563 1.00 93.00 171 THR A CA 1
ATOM 1213 C C . THR A 1 171 ? -0.752 -12.535 -5.182 1.00 93.00 171 THR A C 1
ATOM 1215 O O . THR A 1 171 ? -0.005 -12.517 -4.202 1.00 93.00 171 THR A O 1
ATOM 1218 N N . LYS A 1 172 ? -2.030 -12.907 -5.111 1.00 94.00 172 LYS A N 1
ATOM 1219 C CA . LYS A 1 172 ? -2.711 -13.254 -3.864 1.00 94.00 172 LYS A CA 1
ATOM 1220 C C . LYS A 1 172 ? -2.237 -14.600 -3.327 1.00 94.00 172 LYS A C 1
ATOM 1222 O O . LYS A 1 172 ? -2.306 -15.615 -4.022 1.00 94.00 172 LYS A O 1
ATOM 1227 N N . ALA A 1 173 ? -1.838 -14.649 -2.060 1.00 94.19 173 ALA A N 1
ATOM 1228 C CA . ALA A 1 173 ? -1.385 -15.883 -1.416 1.00 94.19 173 ALA A CA 1
ATOM 1229 C C . ALA A 1 173 ? -2.500 -16.930 -1.274 1.00 94.19 173 ALA A C 1
ATOM 1231 O O . ALA A 1 173 ? -2.242 -18.136 -1.286 1.00 94.19 173 ALA A O 1
ATOM 1232 N N . ALA A 1 174 ? -3.743 -16.465 -1.121 1.00 92.69 174 ALA A N 1
ATOM 1233 C CA . ALA A 1 174 ? -4.898 -17.315 -0.866 1.00 92.69 174 ALA A CA 1
ATOM 1234 C C . ALA A 1 174 ? -5.257 -18.213 -2.063 1.00 92.69 174 ALA A C 1
ATOM 1236 O O . ALA A 1 174 ? -5.608 -19.382 -1.876 1.00 92.69 174 ALA A O 1
ATOM 1237 N N . ASP A 1 175 ? -5.177 -17.681 -3.284 1.00 92.19 175 ASP A N 1
ATOM 1238 C CA . ASP A 1 175 ? -5.693 -18.342 -4.486 1.00 92.19 175 ASP A CA 1
ATOM 1239 C C . ASP A 1 175 ? -4.814 -18.198 -5.743 1.00 92.19 175 ASP A C 1
ATOM 1241 O O . ASP A 1 175 ? -5.118 -18.820 -6.762 1.00 92.19 175 ASP A O 1
ATOM 1245 N N . ASN A 1 176 ? -3.686 -17.484 -5.665 1.00 88.56 176 ASN A N 1
ATOM 1246 C CA . ASN A 1 176 ? -2.821 -17.111 -6.792 1.00 88.56 176 ASN A CA 1
ATOM 1247 C C . ASN A 1 176 ? -3.527 -16.271 -7.869 1.00 88.56 176 ASN A C 1
ATOM 1249 O O . ASN A 1 176 ? -3.099 -16.274 -9.025 1.00 88.56 176 ASN A O 1
ATOM 1253 N N . SER A 1 177 ? -4.615 -15.579 -7.525 1.00 88.88 177 SER A N 1
ATOM 1254 C CA . SER A 1 177 ? -5.158 -14.541 -8.396 1.00 88.88 177 SER A CA 1
ATOM 1255 C C . SER A 1 177 ? -4.169 -13.382 -8.509 1.00 88.88 177 SER A C 1
ATOM 1257 O O . SER A 1 177 ? -3.351 -13.146 -7.617 1.00 88.88 177 SER A O 1
ATOM 1259 N N . VAL A 1 178 ? -4.221 -12.690 -9.642 1.00 87.69 178 VAL A N 1
ATOM 1260 C CA . VAL A 1 178 ? -3.266 -11.639 -9.983 1.00 87.69 178 VAL A CA 1
ATOM 1261 C C . VAL A 1 178 ? -4.013 -10.331 -10.197 1.00 87.69 178 VAL A C 1
ATOM 1263 O O . VAL A 1 178 ? -5.006 -10.293 -10.925 1.00 87.69 178 VAL A O 1
ATOM 1266 N N . ALA A 1 179 ? -3.512 -9.267 -9.579 1.00 88.12 179 ALA A N 1
ATOM 1267 C CA . ALA A 1 179 ? -3.981 -7.901 -9.741 1.00 88.12 179 ALA A CA 1
ATOM 1268 C C . ALA A 1 179 ? -2.884 -7.031 -10.367 1.00 88.12 179 ALA A C 1
ATOM 1270 O O . ALA A 1 179 ? -1.691 -7.226 -10.116 1.00 88.12 179 ALA A O 1
ATOM 1271 N N . TYR A 1 180 ? -3.293 -6.063 -11.183 1.00 85.06 180 TYR A N 1
ATOM 1272 C CA . TYR A 1 180 ? -2.381 -5.142 -11.857 1.00 85.06 180 TYR A CA 1
ATOM 1273 C C . TYR A 1 180 ? -2.293 -3.809 -11.110 1.00 85.06 180 TYR A C 1
ATOM 1275 O O . TYR A 1 180 ? -3.281 -3.333 -10.550 1.00 85.06 180 TYR A O 1
ATOM 1283 N N . GLY A 1 181 ? -1.117 -3.181 -11.128 1.00 86.75 181 GLY A N 1
ATOM 1284 C CA . GLY A 1 181 ? -0.921 -1.836 -10.595 1.00 86.75 181 GLY A CA 1
ATOM 1285 C C . GLY A 1 181 ? -1.418 -0.750 -11.552 1.00 86.75 181 GLY A C 1
ATOM 1286 O O . GLY A 1 181 ? -0.962 -0.649 -12.697 1.00 86.75 181 GLY A O 1
ATOM 1287 N N . ARG A 1 182 ? -2.321 0.110 -11.078 1.00 85.81 182 ARG A N 1
ATOM 1288 C CA . ARG A 1 182 ? -2.641 1.392 -11.718 1.00 85.81 182 ARG A CA 1
ATOM 1289 C C . ARG A 1 182 ? -1.904 2.512 -10.998 1.00 85.81 182 ARG A C 1
ATOM 1291 O O . ARG A 1 182 ? -2.024 2.632 -9.783 1.00 85.81 182 ARG A O 1
ATOM 1298 N N . ALA A 1 183 ? -1.190 3.345 -11.752 1.00 84.88 183 ALA A N 1
ATOM 1299 C CA . ALA A 1 183 ? -0.499 4.498 -11.192 1.00 84.88 183 ALA A CA 1
ATOM 1300 C C . ALA A 1 183 ? -1.500 5.550 -10.704 1.00 84.88 183 ALA A C 1
ATOM 1302 O O . ALA A 1 183 ? -2.385 5.972 -11.451 1.00 84.88 183 ALA A O 1
ATOM 1303 N N . VAL A 1 184 ? -1.320 5.977 -9.459 1.00 86.44 184 VAL A N 1
ATOM 1304 C CA . VAL A 1 184 ? -2.142 6.991 -8.787 1.00 86.44 184 VAL A CA 1
ATOM 1305 C C . VAL A 1 184 ? -1.380 8.309 -8.664 1.00 86.44 184 VAL A C 1
ATOM 1307 O O . VAL A 1 184 ? -1.963 9.383 -8.767 1.00 86.44 184 VAL A O 1
ATOM 1310 N N . ASN A 1 185 ? -0.064 8.228 -8.459 1.00 85.00 185 ASN A N 1
ATOM 1311 C CA . ASN A 1 185 ? 0.853 9.363 -8.404 1.00 85.00 185 ASN A CA 1
ATOM 1312 C C . ASN A 1 185 ? 2.298 8.865 -8.597 1.00 85.00 185 ASN A C 1
ATOM 1314 O O . ASN A 1 185 ? 2.550 7.661 -8.576 1.00 85.00 185 ASN A O 1
ATOM 1318 N N . GLY A 1 186 ? 3.259 9.767 -8.761 1.00 78.38 186 GLY A N 1
ATOM 1319 C CA . GLY A 1 186 ? 4.671 9.429 -8.860 1.00 78.38 186 GLY A CA 1
ATOM 1320 C C . GLY A 1 186 ? 5.550 10.634 -9.172 1.00 78.38 186 GLY A C 1
ATOM 1321 O O . GLY A 1 186 ? 5.074 11.730 -9.461 1.00 78.38 186 GLY A O 1
ATOM 1322 N N . GLU A 1 187 ? 6.856 10.414 -9.137 1.00 77.00 187 GLU A N 1
ATOM 1323 C CA . GLU A 1 187 ? 7.870 11.370 -9.570 1.00 77.00 187 GLU A CA 1
ATOM 1324 C C . GLU A 1 187 ? 8.917 10.603 -10.379 1.00 77.00 187 GLU A C 1
ATOM 1326 O O . GLU A 1 187 ? 9.613 9.748 -9.840 1.00 77.00 187 GLU A O 1
ATOM 1331 N N . SER A 1 188 ? 9.049 10.902 -11.670 1.00 69.75 188 SER A N 1
ATOM 1332 C CA . SER A 1 188 ? 10.161 10.399 -12.481 1.00 69.75 188 SER A CA 1
ATOM 1333 C C . SER A 1 188 ? 11.397 11.263 -12.236 1.00 69.75 188 SER A C 1
ATOM 1335 O O . SER A 1 188 ? 11.320 12.490 -12.350 1.00 69.75 188 SER A O 1
ATOM 1337 N N . LYS A 1 189 ? 12.549 10.653 -11.951 1.00 64.06 189 LYS A N 1
ATOM 1338 C CA . LYS A 1 189 ? 13.825 11.371 -11.806 1.00 64.06 189 LYS A CA 1
ATOM 1339 C C . LYS A 1 189 ? 14.767 11.034 -12.947 1.00 64.06 189 LYS A C 1
ATOM 1341 O O . LYS A 1 189 ? 15.874 10.548 -12.732 1.00 64.06 189 LYS A O 1
ATOM 1346 N N . ASP A 1 190 ? 14.356 11.344 -14.172 1.00 56.88 190 ASP A N 1
ATOM 1347 C CA . ASP A 1 190 ? 15.285 11.234 -15.290 1.00 56.88 190 ASP A CA 1
ATOM 1348 C C . ASP A 1 190 ? 16.299 12.390 -15.231 1.00 56.88 190 ASP A C 1
ATOM 1350 O O . ASP A 1 190 ? 15.981 13.585 -15.333 1.00 56.88 190 ASP A O 1
ATOM 1354 N N . ARG A 1 191 ? 17.554 12.046 -14.936 1.00 47.59 191 ARG A N 1
ATOM 1355 C CA . ARG A 1 191 ? 18.588 13.029 -14.631 1.00 47.59 191 ARG A CA 1
ATOM 1356 C C . ARG A 1 191 ? 19.216 13.504 -15.938 1.00 47.59 191 ARG A C 1
ATOM 1358 O O . ARG A 1 191 ? 20.152 12.904 -16.450 1.00 47.59 191 ARG A O 1
ATOM 1365 N N . SER A 1 192 ? 18.837 14.722 -16.332 1.00 41.66 192 SER A N 1
ATOM 1366 C CA . SER A 1 192 ? 19.493 15.598 -17.328 1.00 41.66 192 SER A CA 1
ATOM 1367 C C . SER A 1 192 ? 19.081 15.370 -18.790 1.00 41.66 192 SER A C 1
ATOM 1369 O O . SER A 1 192 ? 19.747 14.654 -19.528 1.00 41.66 192 SER A O 1
ATOM 1371 N N . GLY A 1 193 ? 18.080 16.109 -19.281 1.00 42.91 193 GLY A N 1
ATOM 1372 C CA . GLY A 1 193 ? 17.860 16.142 -20.734 1.00 42.91 193 GLY A CA 1
ATOM 1373 C C . GLY A 1 193 ? 16.653 16.900 -21.264 1.00 42.91 193 GLY A C 1
ATOM 1374 O O . GLY A 1 193 ? 16.719 17.380 -22.389 1.00 42.91 193 GLY A O 1
ATOM 1375 N N . GLY A 1 194 ? 15.598 17.083 -20.466 1.00 39.91 194 GLY A N 1
ATOM 1376 C CA . GLY A 1 194 ? 14.416 17.855 -20.875 1.00 39.91 194 GLY A CA 1
ATOM 1377 C C . GLY A 1 194 ? 13.412 17.107 -21.758 1.00 39.91 194 GLY A C 1
ATOM 1378 O O . GLY A 1 194 ? 12.393 17.683 -22.113 1.00 39.91 194 GLY A O 1
ATOM 1379 N N . GLU A 1 195 ? 13.661 15.844 -22.072 1.00 45.03 195 GLU A N 1
ATOM 1380 C CA . GLU A 1 195 ? 12.713 14.894 -22.655 1.00 45.03 195 GLU A CA 1
ATOM 1381 C C . GLU A 1 195 ? 13.136 13.564 -22.001 1.00 45.03 195 GLU A C 1
ATOM 1383 O O . GLU A 1 195 ? 14.319 13.246 -22.047 1.00 45.03 195 GLU A O 1
ATOM 1388 N N . ILE A 1 196 ? 12.316 12.836 -21.243 1.00 42.03 196 ILE A N 1
ATOM 1389 C CA . ILE A 1 196 ? 11.279 11.913 -21.717 1.00 42.03 196 ILE A CA 1
ATOM 1390 C C . ILE A 1 196 ? 10.523 11.414 -20.450 1.00 42.03 196 ILE A C 1
ATOM 1392 O O . ILE A 1 196 ? 11.130 11.223 -19.405 1.00 42.03 196 ILE A O 1
ATOM 1396 N N . ASN A 1 197 ? 9.203 11.218 -20.544 1.00 43.81 197 ASN A N 1
ATOM 1397 C CA . ASN A 1 197 ? 8.324 10.558 -19.554 1.00 43.81 197 ASN A CA 1
ATOM 1398 C C . ASN A 1 197 ? 7.946 11.270 -18.234 1.00 43.81 197 ASN A C 1
ATOM 1400 O O . ASN A 1 197 ? 7.457 10.604 -17.323 1.00 43.81 197 ASN A O 1
ATOM 1404 N N . GLU A 1 198 ? 7.970 12.609 -18.156 1.00 44.25 198 GLU A N 1
ATOM 1405 C CA . GLU A 1 198 ? 7.093 13.328 -17.205 1.00 44.25 198 GLU A CA 1
ATOM 1406 C C . GLU A 1 198 ? 5.618 13.110 -17.619 1.00 44.25 198 GLU A C 1
ATOM 1408 O O . GLU A 1 198 ? 4.981 13.963 -18.243 1.00 44.25 198 GLU A O 1
ATOM 1413 N N . ARG A 1 199 ? 5.055 11.926 -17.351 1.00 48.62 199 ARG A N 1
ATOM 1414 C CA . ARG A 1 199 ? 3.614 11.700 -17.492 1.00 48.62 199 ARG A CA 1
ATOM 1415 C C . ARG A 1 199 ? 2.924 12.361 -16.307 1.00 48.62 199 ARG A C 1
ATOM 1417 O O . ARG A 1 199 ? 2.835 11.786 -15.234 1.00 48.62 199 ARG A O 1
ATOM 1424 N N . GLY A 1 200 ? 2.423 13.574 -16.527 1.00 44.31 200 GLY A N 1
ATOM 1425 C CA . GLY A 1 200 ? 1.549 14.274 -15.578 1.00 44.31 200 GLY A CA 1
ATOM 1426 C C . GLY A 1 200 ? 0.109 13.742 -15.535 1.00 44.31 200 GLY A C 1
ATOM 1427 O O . GLY A 1 200 ? -0.680 14.219 -14.724 1.00 44.31 200 GLY A O 1
ATOM 1428 N N . ASP A 1 201 ? -0.238 12.779 -16.396 1.00 50.69 201 ASP A N 1
ATOM 1429 C CA . ASP A 1 201 ? -1.534 12.098 -16.398 1.00 50.69 201 ASP A CA 1
ATOM 1430 C C . ASP A 1 201 ? -1.412 10.797 -15.592 1.00 50.69 201 ASP A C 1
ATOM 1432 O O . ASP A 1 201 ? -1.045 9.761 -16.141 1.00 50.69 201 ASP A O 1
ATOM 1436 N N . PHE A 1 202 ? -1.698 10.848 -14.290 1.00 60.84 202 PHE A N 1
ATOM 1437 C CA . PHE A 1 202 ? -1.785 9.669 -13.424 1.00 60.84 202 PHE A CA 1
ATOM 1438 C C . PHE A 1 202 ? -3.235 9.171 -13.371 1.00 60.84 202 PHE A C 1
ATOM 1440 O O . PHE A 1 202 ? -4.064 9.777 -12.706 1.00 60.84 202 PHE A O 1
ATOM 1447 N N . ASP A 1 203 ? -3.547 8.122 -14.138 1.00 59.16 203 ASP A N 1
ATOM 1448 C CA . ASP A 1 203 ? -4.720 7.228 -13.998 1.00 59.16 203 ASP A CA 1
ATOM 1449 C C . ASP A 1 203 ? -4.631 6.106 -15.057 1.00 59.16 203 ASP A C 1
ATOM 1451 O O . ASP A 1 203 ? -5.600 5.767 -15.740 1.00 59.16 203 ASP A O 1
ATOM 1455 N N . PHE A 1 204 ? -3.425 5.583 -15.291 1.00 61.75 204 PHE A N 1
ATOM 1456 C CA . PHE A 1 204 ? -3.157 4.600 -16.341 1.00 61.75 204 PHE A CA 1
ATOM 1457 C C . PHE A 1 204 ? -2.607 3.313 -15.739 1.00 61.75 204 PHE A C 1
ATOM 1459 O O . PHE A 1 204 ? -1.907 3.318 -14.724 1.00 61.75 204 PHE A O 1
ATOM 1466 N N . VAL A 1 205 ? -2.945 2.194 -16.373 1.00 60.69 205 VAL A N 1
ATOM 1467 C CA . VAL A 1 205 ? -2.318 0.912 -16.062 1.00 60.69 205 VAL A CA 1
ATOM 1468 C C . VAL A 1 205 ? -0.864 1.011 -16.490 1.00 60.69 205 VAL A C 1
ATOM 1470 O O . VAL A 1 205 ? -0.603 1.403 -17.629 1.00 60.69 205 VAL A O 1
ATOM 1473 N N . LEU A 1 206 ? 0.068 0.697 -15.591 1.00 58.59 206 LEU A N 1
ATOM 1474 C CA . LEU A 1 206 ? 1.498 0.820 -15.887 1.00 58.59 206 LEU A CA 1
ATOM 1475 C C . LEU A 1 206 ? 1.913 -0.039 -17.103 1.00 58.59 206 LEU A C 1
ATOM 1477 O O . LEU A 1 206 ? 2.776 0.378 -17.869 1.00 58.59 206 LEU A O 1
ATOM 1481 N N . ASP A 1 207 ? 1.189 -1.132 -17.382 1.00 53.53 207 ASP A N 1
ATOM 1482 C CA . ASP A 1 207 ? 1.367 -1.990 -18.567 1.00 53.53 207 ASP A CA 1
ATOM 1483 C C . ASP A 1 207 ? 0.737 -1.463 -19.884 1.00 53.53 207 ASP A C 1
ATOM 1485 O O . ASP A 1 207 ? 0.818 -2.116 -20.926 1.00 53.53 207 ASP A O 1
ATOM 1489 N N . GLY A 1 208 ? 0.101 -0.286 -19.866 1.00 49.62 208 GLY A N 1
ATOM 1490 C CA . GLY A 1 208 ? -0.500 0.371 -21.032 1.00 49.62 208 GLY A CA 1
ATOM 1491 C C . GLY A 1 208 ? -1.924 -0.078 -21.402 1.00 49.62 208 GLY A C 1
ATOM 1492 O O . GLY A 1 208 ? -2.678 0.736 -21.943 1.00 49.62 208 GLY A O 1
ATOM 1493 N N . THR A 1 209 ? -2.343 -1.305 -21.076 1.00 46.69 209 THR A N 1
ATOM 1494 C CA . THR A 1 209 ? -3.710 -1.812 -21.300 1.00 46.69 209 THR A CA 1
ATOM 1495 C C . THR A 1 209 ? -4.000 -2.971 -20.356 1.00 46.69 209 THR A C 1
ATOM 1497 O O . THR A 1 209 ? -3.372 -4.015 -20.486 1.00 46.69 209 THR A O 1
ATOM 1500 N N . ALA A 1 210 ? -5.028 -2.815 -19.514 1.00 37.94 210 ALA A N 1
ATOM 1501 C CA . ALA A 1 210 ? -5.581 -3.872 -18.665 1.00 37.94 210 ALA A CA 1
ATOM 1502 C C . ALA A 1 210 ? -5.562 -5.259 -19.350 1.00 37.94 210 ALA A C 1
ATOM 1504 O O . ALA A 1 210 ? -5.938 -5.398 -20.518 1.00 37.94 210 ALA A O 1
ATOM 1505 N N . PRO A 1 211 ? -5.205 -6.307 -18.612 1.00 47.69 211 PRO A N 1
ATOM 1506 C CA . PRO A 1 211 ? -3.823 -6.761 -18.550 1.00 47.69 211 PRO A CA 1
ATOM 1507 C C . PRO A 1 211 ? -3.569 -7.941 -19.491 1.00 47.69 211 PRO A C 1
ATOM 1509 O O . PRO A 1 211 ? -4.354 -8.891 -19.562 1.00 47.69 211 PRO A O 1
ATOM 1512 N N . SER A 1 212 ? -2.402 -7.973 -20.131 1.00 40.34 212 SER A N 1
ATOM 1513 C CA . SER A 1 212 ? -1.773 -9.266 -20.404 1.00 40.34 212 SER A CA 1
ATOM 1514 C C . SER A 1 212 ? -0.955 -9.657 -19.174 1.00 40.34 212 SER A C 1
ATOM 1516 O O . SER A 1 212 ? 0.258 -9.473 -19.168 1.00 40.34 212 SER A O 1
ATOM 1518 N N . LEU A 1 213 ? -1.633 -10.210 -18.154 1.00 49.59 213 LEU A N 1
ATOM 1519 C CA . LEU A 1 213 ? -1.105 -10.815 -16.903 1.00 49.59 213 LEU A CA 1
ATOM 1520 C C . LEU A 1 213 ? -0.165 -12.020 -17.142 1.00 49.59 213 LEU A C 1
ATOM 1522 O O . LEU A 1 213 ? -0.167 -12.985 -16.388 1.00 49.59 213 LEU A O 1
ATOM 1526 N N . ASN A 1 214 ? 0.561 -12.040 -18.255 1.00 54.16 214 ASN A N 1
ATOM 1527 C CA . ASN A 1 214 ? 1.280 -13.203 -18.766 1.00 54.16 214 ASN A CA 1
ATOM 1528 C C . ASN A 1 214 ? 2.780 -12.925 -18.934 1.00 54.16 214 ASN A C 1
ATOM 1530 O O . ASN A 1 214 ? 3.405 -13.578 -19.769 1.00 54.16 214 ASN A O 1
ATOM 1534 N N . ASP A 1 215 ? 3.338 -11.928 -18.238 1.00 56.25 215 ASP A N 1
ATOM 1535 C CA . ASP A 1 215 ? 4.726 -11.486 -18.446 1.00 56.25 215 ASP A CA 1
ATOM 1536 C C . ASP A 1 215 ? 5.010 -11.130 -19.916 1.00 56.25 215 ASP A C 1
ATOM 1538 O O . ASP A 1 215 ? 6.102 -11.338 -20.449 1.00 56.25 215 ASP A O 1
ATOM 1542 N N . VAL A 1 216 ? 3.982 -10.659 -20.634 1.00 60.97 216 VAL A N 1
ATOM 1543 C CA . VAL A 1 216 ? 4.116 -10.338 -22.053 1.00 60.97 216 VAL A CA 1
ATOM 1544 C C . VAL A 1 216 ? 4.634 -8.924 -22.159 1.00 60.97 216 VAL A C 1
ATOM 1546 O O . VAL A 1 216 ? 3.985 -7.971 -21.739 1.00 60.97 216 VAL A O 1
ATOM 1549 N N . CYS A 1 217 ? 5.797 -8.806 -22.777 1.00 65.94 217 CYS A N 1
ATOM 1550 C CA . CYS A 1 217 ? 6.385 -7.524 -23.102 1.00 65.94 217 CYS A CA 1
ATOM 1551 C C . CYS A 1 217 ? 5.425 -6.589 -23.816 1.00 65.94 217 CYS A C 1
ATOM 1553 O O . CYS A 1 217 ? 4.828 -7.004 -24.819 1.00 65.94 217 CYS A O 1
ATOM 1555 N N . PRO A 1 218 ? 5.348 -5.321 -23.378 1.00 61.84 218 PRO A N 1
ATOM 1556 C CA . PRO A 1 218 ? 4.605 -4.316 -24.111 1.00 61.84 218 PRO A CA 1
ATOM 1557 C C . PRO A 1 218 ? 5.106 -4.222 -25.560 1.00 61.84 218 PRO A C 1
ATOM 1559 O O . PRO A 1 218 ? 6.294 -4.388 -25.847 1.00 61.84 218 PRO A O 1
ATOM 1562 N N . GLU A 1 219 ? 4.195 -3.943 -26.497 1.00 59.81 219 GLU A N 1
ATOM 1563 C CA . GLU A 1 219 ? 4.524 -3.906 -27.932 1.00 59.81 219 GLU A CA 1
ATOM 1564 C C . GLU A 1 219 ? 5.521 -2.787 -28.294 1.00 59.81 219 GLU A C 1
ATOM 1566 O O . GLU A 1 219 ? 6.201 -2.870 -29.321 1.00 59.81 219 GLU A O 1
ATOM 1571 N N . SER A 1 220 ? 5.628 -1.746 -27.459 1.00 62.28 220 SER A N 1
ATOM 1572 C CA . SER A 1 220 ? 6.583 -0.650 -27.623 1.00 62.28 220 SER A CA 1
ATOM 1573 C C . SER A 1 220 ? 7.044 -0.081 -26.286 1.00 62.28 220 SER A C 1
ATOM 1575 O O . SER A 1 220 ? 6.223 0.149 -25.401 1.00 62.28 220 SER A O 1
ATOM 1577 N N . PHE A 1 221 ? 8.330 0.253 -26.203 1.00 56.94 221 PHE A N 1
ATOM 1578 C CA . PHE A 1 221 ? 8.933 0.914 -25.047 1.00 56.94 221 PHE A CA 1
ATOM 1579 C C . PHE A 1 221 ? 8.338 2.309 -24.777 1.00 56.94 221 PHE A C 1
ATOM 1581 O O . PHE A 1 221 ? 8.131 2.674 -23.636 1.00 56.94 221 PHE A O 1
ATOM 1588 N N . ASP A 1 222 ? 7.909 3.048 -25.804 1.00 58.41 222 ASP A N 1
ATOM 1589 C CA . ASP A 1 222 ? 7.276 4.372 -25.628 1.00 58.41 222 ASP A CA 1
ATOM 1590 C C . ASP A 1 222 ? 5.934 4.331 -24.851 1.00 58.41 222 ASP A C 1
ATOM 1592 O O . ASP A 1 222 ? 5.355 5.370 -24.519 1.00 58.41 222 ASP A O 1
ATOM 1596 N N . ALA A 1 223 ? 5.401 3.131 -24.593 1.00 53.88 223 ALA A N 1
ATOM 1597 C CA . ALA A 1 223 ? 4.202 2.924 -23.790 1.00 53.88 223 ALA A CA 1
ATOM 1598 C C . ALA A 1 223 ? 4.499 2.697 -22.297 1.00 53.88 223 ALA A C 1
ATOM 1600 O O . ALA A 1 223 ? 3.552 2.720 -21.511 1.00 53.88 223 ALA A O 1
ATOM 1601 N N . THR A 1 224 ? 5.764 2.500 -21.908 1.00 59.47 224 THR A N 1
ATOM 1602 C CA . THR A 1 224 ? 6.159 2.211 -20.527 1.00 59.47 224 THR A CA 1
ATOM 1603 C C . THR A 1 224 ? 6.295 3.483 -19.700 1.00 59.47 224 THR A C 1
ATOM 1605 O O . THR A 1 224 ? 6.575 4.575 -20.203 1.00 59.47 224 THR A O 1
ATOM 1608 N N . PHE A 1 225 ? 6.066 3.343 -18.398 1.00 62.00 225 PHE A N 1
ATOM 1609 C CA . PHE A 1 225 ? 6.490 4.343 -17.432 1.00 62.00 225 PHE A CA 1
ATOM 1610 C C . PHE A 1 225 ? 7.964 4.087 -17.119 1.00 62.00 225 PHE A C 1
ATOM 1612 O O . PHE A 1 225 ? 8.302 3.003 -16.671 1.00 62.00 225 PHE A O 1
ATOM 1619 N N . SER A 1 226 ? 8.837 5.054 -17.392 1.00 66.69 226 SER A N 1
ATOM 1620 C CA . SER A 1 226 ? 10.238 5.005 -16.963 1.00 66.69 226 SER A CA 1
ATOM 1621 C C . SER A 1 226 ? 10.357 5.841 -15.695 1.00 66.69 226 SER A C 1
ATOM 1623 O O . SER A 1 226 ? 10.048 7.036 -15.706 1.00 66.69 226 SER A O 1
ATOM 1625 N N . MET A 1 227 ? 10.743 5.208 -14.585 1.00 69.50 227 MET A N 1
ATOM 1626 C CA . MET A 1 227 ? 10.955 5.913 -13.317 1.00 69.50 227 MET A CA 1
ATOM 1627 C C . MET A 1 227 ? 12.281 6.685 -13.319 1.00 69.50 227 MET A C 1
ATOM 1629 O O . MET A 1 227 ? 12.372 7.763 -12.718 1.00 69.50 227 MET A O 1
ATOM 1633 N N . GLY A 1 228 ? 13.287 6.165 -14.029 1.00 69.62 228 GLY A N 1
ATOM 1634 C CA . GLY A 1 228 ? 14.664 6.641 -13.974 1.00 69.62 228 GLY A CA 1
ATOM 1635 C C . GLY A 1 228 ? 15.287 6.518 -12.575 1.00 69.62 228 GLY A C 1
ATOM 1636 O O . GLY A 1 228 ? 14.642 6.137 -11.599 1.00 69.62 228 GLY A O 1
ATOM 1637 N N . CYS A 1 229 ? 16.551 6.932 -12.460 1.00 74.06 229 CYS A N 1
ATOM 1638 C CA . CYS A 1 229 ? 17.333 6.879 -11.217 1.00 74.06 229 CYS A CA 1
ATOM 1639 C C . CYS A 1 229 ? 16.669 7.637 -10.058 1.00 74.06 229 CYS A C 1
ATOM 1641 O O . CYS A 1 229 ? 16.733 8.872 -9.984 1.00 74.06 229 CYS A O 1
ATOM 1643 N N . GLY A 1 230 ? 16.131 6.911 -9.078 1.00 76.31 230 GLY A N 1
ATOM 1644 C CA . GLY A 1 230 ? 15.520 7.538 -7.904 1.00 76.31 230 GLY A CA 1
ATOM 1645 C C . GLY A 1 230 ? 14.088 8.028 -8.118 1.00 76.31 230 GLY A C 1
ATOM 1646 O O . GLY A 1 230 ? 13.621 8.860 -7.321 1.00 76.31 230 GLY A O 1
ATOM 1647 N N . GLY A 1 231 ? 13.437 7.590 -9.200 1.00 80.94 231 GLY A N 1
ATOM 1648 C CA . GLY A 1 231 ? 12.017 7.813 -9.430 1.00 80.94 231 GLY A CA 1
ATOM 1649 C C . GLY A 1 231 ? 11.139 6.946 -8.536 1.00 80.94 231 GLY A C 1
ATOM 1650 O O . GLY A 1 231 ? 11.570 5.928 -8.002 1.00 80.94 231 GLY A O 1
ATOM 1651 N N . VAL A 1 232 ? 9.897 7.371 -8.349 1.00 83.69 232 VAL A N 1
ATOM 1652 C CA . VAL A 1 232 ? 8.919 6.701 -7.493 1.00 83.69 232 VAL A CA 1
ATOM 1653 C C . VAL A 1 232 ? 7.567 6.648 -8.185 1.00 83.69 232 VAL A C 1
ATOM 1655 O O . VAL A 1 232 ? 7.163 7.604 -8.850 1.00 83.69 232 VAL A O 1
ATOM 1658 N N . VAL A 1 233 ? 6.842 5.551 -7.996 1.00 85.44 233 VAL A N 1
ATOM 1659 C CA . VAL A 1 233 ? 5.445 5.417 -8.404 1.00 85.44 233 VAL A CA 1
ATOM 1660 C C . VAL A 1 233 ? 4.608 4.870 -7.261 1.00 85.44 233 VAL A C 1
ATOM 1662 O O . VAL A 1 233 ? 5.007 3.951 -6.548 1.00 85.44 233 VAL A O 1
ATOM 1665 N N . LEU A 1 234 ? 3.427 5.449 -7.098 1.00 89.00 234 LEU A N 1
ATOM 1666 C CA . LEU A 1 234 ? 2.389 4.970 -6.205 1.00 89.00 234 LEU A CA 1
ATOM 1667 C C . LEU A 1 234 ? 1.321 4.277 -7.025 1.00 89.00 234 LEU A C 1
ATOM 1669 O O . LEU A 1 234 ? 0.830 4.833 -8.013 1.00 89.00 234 LEU A O 1
ATOM 1673 N N . VAL A 1 235 ? 0.939 3.086 -6.592 1.00 89.62 235 VAL A N 1
ATOM 1674 C CA . VAL A 1 235 ? -0.046 2.267 -7.283 1.00 89.62 235 VAL A CA 1
ATOM 1675 C C . VAL A 1 235 ? -1.172 1.843 -6.367 1.00 89.62 235 VAL A C 1
ATOM 1677 O O . VAL A 1 235 ? -0.990 1.681 -5.163 1.00 89.62 235 VAL A O 1
ATOM 1680 N N . GLU A 1 236 ? -2.327 1.614 -6.971 1.00 91.94 236 GLU A N 1
ATOM 1681 C CA . GLU A 1 236 ? -3.383 0.789 -6.397 1.00 91.94 236 GLU A CA 1
ATOM 1682 C C . GLU A 1 236 ? -3.519 -0.488 -7.223 1.00 91.94 236 GLU A C 1
ATOM 1684 O O . GLU A 1 236 ? -3.305 -0.473 -8.442 1.00 91.94 236 GLU A O 1
ATOM 1689 N N . PHE A 1 237 ? -3.875 -1.589 -6.568 1.00 91.31 237 PHE A N 1
ATOM 1690 C CA . PHE A 1 237 ? -4.043 -2.871 -7.242 1.00 91.31 237 PHE A CA 1
ATOM 1691 C C . PHE A 1 237 ? -5.494 -3.093 -7.647 1.00 91.31 237 PHE A C 1
ATOM 1693 O O . PHE A 1 237 ? -6.410 -2.928 -6.840 1.00 91.31 237 PHE A O 1
ATOM 1700 N N . LEU A 1 238 ? -5.691 -3.475 -8.908 1.00 89.38 238 LEU A N 1
ATOM 1701 C CA . LEU A 1 238 ? -7.001 -3.727 -9.491 1.00 89.38 238 LEU A CA 1
ATOM 1702 C C . LEU A 1 238 ? -7.091 -5.141 -10.075 1.00 89.38 238 LEU A C 1
ATOM 1704 O O . LEU A 1 238 ? -6.136 -5.643 -10.670 1.00 89.38 238 LEU A O 1
ATOM 1708 N N . ASP A 1 239 ? -8.255 -5.768 -9.926 1.00 88.12 239 ASP A N 1
ATOM 1709 C CA . ASP A 1 239 ? -8.583 -7.036 -10.576 1.00 88.12 239 ASP A CA 1
ATOM 1710 C C . ASP A 1 239 ? -8.864 -6.851 -12.081 1.00 88.12 239 ASP A C 1
ATOM 1712 O O . ASP A 1 239 ? -8.925 -5.735 -12.599 1.00 88.12 239 ASP A O 1
ATOM 1716 N N . GLU A 1 240 ? -9.095 -7.951 -12.803 1.00 81.62 240 GLU A N 1
ATOM 1717 C CA . GLU A 1 240 ? -9.403 -7.935 -14.244 1.00 81.62 240 GLU A CA 1
ATOM 1718 C C . GLU A 1 240 ? -10.645 -7.102 -14.629 1.00 81.62 240 GLU A C 1
ATOM 1720 O O . GLU A 1 240 ? -10.806 -6.723 -15.791 1.00 81.62 240 GLU A O 1
ATOM 1725 N N . ASN A 1 241 ? -11.525 -6.810 -13.668 1.00 84.50 241 ASN A N 1
ATOM 1726 C CA . ASN A 1 241 ? -12.742 -6.026 -13.850 1.00 84.50 241 ASN A CA 1
ATOM 1727 C C . ASN A 1 241 ? -12.572 -4.560 -13.408 1.00 84.50 241 ASN A C 1
ATOM 1729 O O . ASN A 1 241 ? -13.519 -3.778 -13.532 1.00 84.50 241 ASN A O 1
ATOM 1733 N N . GLY A 1 242 ? -11.391 -4.175 -12.914 1.00 83.75 242 GLY A N 1
ATOM 1734 C CA . GLY A 1 242 ? -11.096 -2.843 -12.390 1.00 83.75 242 GLY A CA 1
ATOM 1735 C C . GLY A 1 242 ? -11.560 -2.612 -10.946 1.00 83.75 242 GLY A C 1
ATOM 1736 O O . GLY A 1 242 ? -11.678 -1.459 -10.532 1.00 83.75 242 GLY A O 1
ATOM 1737 N N . GLY A 1 243 ? -11.870 -3.670 -10.194 1.00 89.38 243 GLY A N 1
ATOM 1738 C CA . GLY A 1 243 ? -12.175 -3.605 -8.764 1.00 89.38 243 GLY A CA 1
ATOM 1739 C C . GLY A 1 243 ? -10.905 -3.529 -7.916 1.00 89.38 243 GLY A C 1
ATOM 1740 O O . GLY A 1 243 ? -9.919 -4.174 -8.249 1.00 89.38 243 GLY A O 1
ATOM 1741 N N . LEU A 1 244 ? -10.924 -2.753 -6.825 1.00 91.19 244 LEU A N 1
ATOM 1742 C CA . LEU A 1 244 ? -9.800 -2.662 -5.883 1.00 91.19 244 LEU A CA 1
ATOM 1743 C C . LEU A 1 244 ? -9.521 -4.007 -5.209 1.00 91.19 244 LEU A C 1
ATOM 1745 O O . LEU A 1 244 ? -10.447 -4.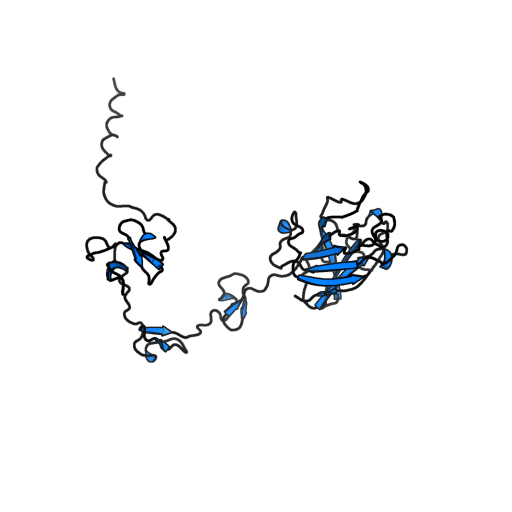683 -4.760 1.00 91.19 244 LEU A O 1
ATOM 1749 N N . VAL A 1 245 ? -8.238 -4.347 -5.105 1.00 92.19 245 VAL A N 1
ATOM 1750 C CA . VAL A 1 245 ? -7.752 -5.579 -4.483 1.00 92.19 245 VAL A CA 1
ATOM 1751 C C . VAL A 1 245 ? -6.957 -5.238 -3.232 1.00 92.19 245 VAL A C 1
ATOM 1753 O O . VAL A 1 245 ? -6.009 -4.457 -3.277 1.00 92.19 245 VAL A O 1
ATOM 1756 N N . GLU A 1 246 ? -7.364 -5.833 -2.114 1.00 94.50 246 GLU A N 1
ATOM 1757 C CA . GLU A 1 246 ? -6.682 -5.704 -0.829 1.00 94.50 246 GLU A CA 1
ATOM 1758 C C . GLU A 1 246 ? -5.344 -6.450 -0.835 1.00 94.50 246 GLU A C 1
ATOM 1760 O O . GLU A 1 246 ? -5.237 -7.566 -1.352 1.00 94.50 246 GLU A O 1
ATOM 17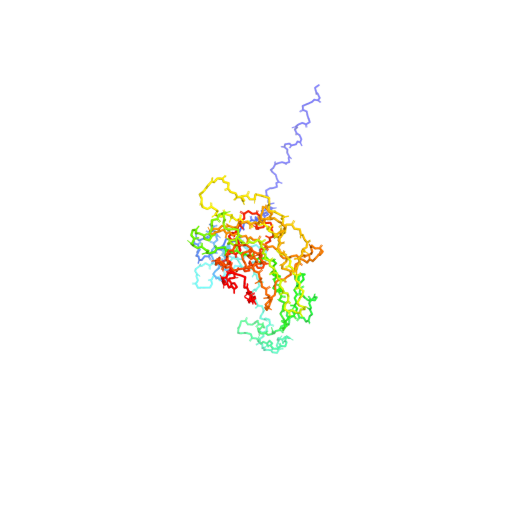65 N N . ILE A 1 247 ? -4.340 -5.829 -0.226 1.00 93.81 247 ILE A N 1
ATOM 1766 C CA . ILE A 1 247 ? -3.012 -6.372 0.028 1.00 93.81 247 ILE A CA 1
ATOM 1767 C C . ILE A 1 247 ? -3.031 -7.030 1.412 1.00 93.81 247 ILE A C 1
ATOM 1769 O O . ILE A 1 247 ? -3.327 -6.378 2.411 1.00 93.81 247 ILE A O 1
ATOM 1773 N N . GLU A 1 248 ? -2.676 -8.310 1.482 1.00 93.56 248 GLU A N 1
ATOM 1774 C CA . GLU A 1 248 ? -2.662 -9.094 2.718 1.00 93.56 248 GLU A CA 1
ATOM 1775 C C . GLU A 1 248 ? -1.265 -9.661 3.009 1.00 93.56 248 GLU A C 1
ATOM 1777 O O . GLU A 1 248 ? -0.442 -9.872 2.114 1.00 93.56 248 GLU A O 1
ATOM 1782 N N . THR A 1 249 ? -0.995 -9.967 4.281 1.00 93.00 249 THR A N 1
ATOM 1783 C CA . THR A 1 249 ? 0.236 -10.663 4.675 1.00 93.00 249 THR A CA 1
ATOM 1784 C C . THR A 1 249 ? 0.357 -12.005 3.953 1.00 93.00 249 THR A C 1
ATOM 1786 O O . THR A 1 249 ? -0.530 -12.856 4.020 1.00 93.00 249 THR A O 1
ATOM 1789 N N . GLY A 1 250 ? 1.504 -12.217 3.309 1.00 93.75 250 GLY A N 1
ATOM 1790 C CA . GLY A 1 250 ? 1.810 -13.395 2.505 1.00 93.75 250 GLY A CA 1
ATOM 1791 C C . GLY A 1 250 ? 1.644 -13.194 1.000 1.00 93.75 250 GLY A C 1
ATOM 1792 O O . GLY A 1 250 ? 2.195 -14.005 0.253 1.00 93.75 250 GLY A O 1
ATOM 1793 N N . ASP A 1 251 ? 0.944 -12.147 0.551 1.00 96.31 251 ASP A N 1
ATOM 1794 C CA . ASP A 1 251 ? 0.856 -11.811 -0.874 1.00 96.31 251 ASP A CA 1
ATOM 1795 C C . ASP A 1 251 ? 2.242 -11.513 -1.461 1.00 96.31 251 ASP A C 1
ATOM 1797 O O . ASP A 1 251 ? 3.181 -11.167 -0.739 1.00 96.31 251 ASP A O 1
ATOM 1801 N N . LEU A 1 252 ? 2.379 -11.650 -2.780 1.00 94.88 252 LEU A N 1
ATOM 1802 C CA . LEU A 1 252 ? 3.616 -11.340 -3.494 1.00 94.88 252 LEU A CA 1
ATOM 1803 C C . LEU A 1 252 ? 3.438 -10.082 -4.332 1.00 94.88 252 LEU A C 1
ATOM 1805 O O . LEU A 1 252 ? 2.511 -10.007 -5.133 1.00 94.88 252 LEU A O 1
ATOM 1809 N N . ILE A 1 253 ? 4.345 -9.124 -4.180 1.00 93.00 253 ILE A N 1
ATOM 1810 C CA . ILE A 1 253 ? 4.457 -7.972 -5.070 1.00 93.00 253 ILE A CA 1
ATOM 1811 C C . ILE A 1 253 ? 5.655 -8.186 -5.993 1.00 93.00 253 ILE A C 1
ATOM 1813 O O . ILE A 1 253 ? 6.769 -8.393 -5.512 1.00 93.00 253 ILE A O 1
ATOM 1817 N N . THR A 1 254 ? 5.426 -8.090 -7.300 1.00 89.62 254 THR A N 1
ATOM 1818 C CA . THR A 1 254 ? 6.441 -8.306 -8.337 1.00 89.62 254 THR A CA 1
ATOM 1819 C C . THR A 1 254 ? 6.573 -7.050 -9.197 1.00 89.62 254 THR A C 1
ATOM 1821 O O . THR A 1 254 ? 5.691 -6.762 -10.014 1.00 89.62 254 THR A O 1
ATOM 1824 N N . PRO A 1 255 ? 7.650 -6.271 -9.029 1.00 86.88 255 PRO A N 1
ATOM 1825 C CA . PRO A 1 255 ? 8.038 -5.235 -9.977 1.00 86.88 255 PRO A CA 1
ATOM 1826 C C . PRO A 1 255 ? 8.511 -5.859 -11.292 1.00 86.88 255 PRO A C 1
ATOM 1828 O O . PRO A 1 255 ? 9.230 -6.858 -11.302 1.00 86.88 255 PRO A O 1
ATOM 1831 N N . MET A 1 256 ? 8.085 -5.277 -12.408 1.00 80.00 256 MET A N 1
ATOM 1832 C CA . MET A 1 256 ? 8.374 -5.772 -13.750 1.00 80.00 256 MET A CA 1
ATOM 1833 C C . MET A 1 256 ? 9.323 -4.821 -14.470 1.00 80.00 256 MET A C 1
ATOM 1835 O O . MET A 1 256 ? 8.963 -3.686 -14.787 1.00 80.00 256 MET A O 1
ATOM 1839 N N . GLU A 1 257 ? 10.519 -5.316 -14.766 1.00 77.06 257 GLU A N 1
ATOM 1840 C CA . GLU A 1 257 ? 11.544 -4.610 -15.533 1.00 77.06 257 GLU A CA 1
ATOM 1841 C C . GLU A 1 257 ? 11.557 -5.068 -16.980 1.00 77.06 257 GLU A C 1
ATOM 1843 O O . GLU A 1 257 ? 11.392 -6.253 -17.295 1.00 77.06 257 GLU A O 1
ATOM 1848 N N . TRP A 1 258 ? 11.781 -4.130 -17.892 1.00 75.19 258 TRP A N 1
ATOM 1849 C CA . TRP A 1 258 ? 11.835 -4.445 -19.312 1.00 75.19 258 TRP A CA 1
ATOM 1850 C C . TRP A 1 258 ? 13.035 -5.343 -19.643 1.00 75.19 258 TRP A C 1
ATOM 1852 O O . TRP A 1 258 ? 12.912 -6.223 -20.482 1.00 75.19 258 TRP A O 1
ATOM 1862 N N . GLY A 1 259 ? 14.183 -5.189 -18.982 1.00 70.94 259 GLY A N 1
ATOM 1863 C CA . GLY A 1 259 ? 15.415 -5.930 -19.282 1.00 70.94 259 GLY A CA 1
ATOM 1864 C C . GLY A 1 259 ? 15.349 -7.391 -18.848 1.00 70.94 259 GLY A C 1
ATOM 1865 O O . GLY A 1 259 ? 15.929 -8.259 -19.502 1.00 70.94 259 GLY A O 1
ATOM 1866 N N . GLY A 1 260 ? 14.579 -7.672 -17.794 1.00 70.44 260 GLY A N 1
ATOM 1867 C CA . GLY A 1 260 ? 14.269 -9.026 -17.340 1.00 70.44 260 GLY A CA 1
ATOM 1868 C C . GLY A 1 260 ? 13.071 -9.661 -18.058 1.00 70.44 260 GLY A C 1
ATOM 1869 O O . GLY A 1 260 ? 13.047 -10.879 -18.247 1.00 70.44 260 GLY A O 1
ATOM 1870 N N . THR A 1 261 ? 12.088 -8.860 -18.490 1.00 72.19 261 THR A N 1
ATOM 1871 C CA . THR A 1 261 ? 10.850 -9.377 -19.107 1.00 72.19 261 THR A CA 1
ATOM 1872 C C . THR A 1 261 ? 10.993 -9.488 -20.624 1.00 72.19 261 THR A C 1
ATOM 1874 O O . THR A 1 261 ? 10.431 -10.390 -21.248 1.00 72.19 261 THR A O 1
ATOM 1877 N N . CYS A 1 262 ? 11.766 -8.587 -21.238 1.00 72.81 262 CYS A N 1
ATOM 1878 C CA . CYS A 1 262 ? 11.791 -8.350 -22.676 1.00 72.81 262 CYS A CA 1
ATOM 1879 C C . CYS A 1 262 ? 13.102 -8.693 -23.361 1.00 72.81 262 CYS A C 1
ATOM 1881 O O . CYS A 1 262 ? 14.153 -8.767 -22.736 1.00 72.81 262 CYS A O 1
ATOM 1883 N N . PRO A 1 263 ? 13.074 -8.935 -24.690 1.00 68.81 263 PRO A N 1
ATOM 1884 C CA . PRO A 1 263 ? 14.229 -9.479 -25.405 1.00 68.81 263 PRO A CA 1
ATOM 1885 C C . PRO A 1 263 ? 15.443 -8.540 -25.468 1.00 68.81 263 PRO A C 1
ATOM 1887 O O . PRO A 1 263 ? 16.453 -8.894 -26.080 1.00 68.81 263 PRO A O 1
ATOM 1890 N N . THR A 1 264 ? 15.323 -7.321 -24.948 1.00 70.94 264 THR A N 1
ATOM 1891 C CA . THR A 1 264 ? 16.283 -6.231 -25.104 1.00 70.94 264 THR A CA 1
ATOM 1892 C C . THR A 1 264 ? 16.406 -5.458 -23.805 1.00 70.94 264 THR A C 1
ATOM 1894 O O . THR A 1 264 ? 15.379 -5.138 -23.217 1.00 70.94 264 THR A O 1
ATOM 1897 N N . GLY A 1 265 ? 17.628 -5.052 -23.468 1.00 69.81 265 GLY A N 1
ATOM 1898 C CA . GLY A 1 265 ? 17.924 -4.290 -22.261 1.00 69.81 265 GLY A CA 1
ATOM 1899 C C . GLY A 1 265 ? 18.565 -5.159 -21.179 1.00 69.81 265 GLY A C 1
ATOM 1900 O O . GLY A 1 265 ? 18.624 -6.379 -21.325 1.00 69.81 265 GLY A O 1
ATOM 1901 N N . ASP A 1 266 ? 19.087 -4.512 -20.142 1.00 74.31 266 ASP A N 1
ATOM 1902 C CA . ASP A 1 266 ? 19.756 -5.169 -19.019 1.00 74.31 266 ASP A CA 1
ATOM 1903 C C . ASP A 1 266 ? 18.887 -5.095 -17.748 1.00 74.31 266 ASP A C 1
ATOM 1905 O O . ASP A 1 266 ? 18.191 -4.110 -17.546 1.00 74.31 266 ASP A O 1
ATOM 1909 N N . ASP A 1 267 ? 18.945 -6.130 -16.908 1.00 75.75 267 ASP A N 1
ATOM 1910 C CA . ASP A 1 267 ? 18.216 -6.280 -15.632 1.00 75.75 267 ASP A CA 1
ATOM 1911 C C . ASP A 1 267 ? 19.133 -5.828 -14.481 1.00 75.75 267 ASP A C 1
ATOM 1913 O O . ASP A 1 267 ? 19.770 -6.638 -13.799 1.00 75.75 267 ASP A O 1
ATOM 1917 N N . LEU A 1 268 ? 19.369 -4.517 -14.401 1.00 77.69 268 LEU A N 1
ATOM 1918 C CA . LEU A 1 268 ? 20.360 -3.918 -13.497 1.00 77.69 268 LEU A CA 1
ATOM 1919 C C . LEU A 1 268 ? 19.749 -2.976 -12.466 1.00 77.69 268 LEU A C 1
ATOM 1921 O O . LEU A 1 268 ? 20.504 -2.470 -11.626 1.00 77.69 268 LEU A O 1
ATOM 1925 N N . ASP A 1 269 ? 18.440 -2.740 -12.511 1.00 78.19 269 ASP A N 1
ATOM 1926 C CA . ASP A 1 269 ? 17.843 -1.813 -11.571 1.00 78.19 269 ASP A CA 1
ATOM 1927 C C . ASP A 1 269 ? 17.685 -2.439 -10.210 1.00 78.19 269 ASP A C 1
ATOM 1929 O O . ASP A 1 269 ? 17.382 -3.618 -10.034 1.00 78.19 269 ASP A O 1
ATOM 1933 N N . THR A 1 270 ? 17.899 -1.597 -9.218 1.00 87.62 270 THR A N 1
ATOM 1934 C CA . THR A 1 270 ? 17.599 -1.917 -7.838 1.00 87.62 270 THR A CA 1
ATOM 1935 C C . THR A 1 270 ? 16.389 -1.121 -7.427 1.00 87.62 270 THR A C 1
ATOM 1937 O O . THR A 1 270 ? 16.347 0.088 -7.641 1.00 87.62 270 THR A O 1
ATOM 1940 N N . TRP A 1 271 ? 15.444 -1.746 -6.749 1.00 89.19 271 TRP A N 1
ATOM 1941 C CA . TRP A 1 271 ? 14.214 -1.088 -6.333 1.00 89.19 271 TRP A CA 1
ATOM 1942 C C . TRP A 1 271 ? 13.825 -1.476 -4.918 1.00 89.19 271 TRP A C 1
ATOM 1944 O O . TRP A 1 271 ? 14.323 -2.444 -4.345 1.00 89.19 271 TRP A O 1
ATOM 1954 N N . LYS A 1 272 ? 12.898 -0.707 -4.356 1.00 91.69 272 LYS A N 1
ATOM 1955 C CA . LYS A 1 272 ? 12.304 -0.929 -3.044 1.00 91.69 272 LYS A CA 1
ATOM 1956 C C . LYS A 1 272 ? 10.785 -0.843 -3.138 1.00 91.69 272 LYS A C 1
ATOM 1958 O O . LYS A 1 272 ? 10.261 0.080 -3.753 1.00 91.69 272 LYS A O 1
ATOM 1963 N N . VAL A 1 273 ? 10.097 -1.772 -2.478 1.00 92.94 273 VAL A N 1
ATOM 1964 C CA . VAL A 1 273 ? 8.637 -1.772 -2.340 1.00 92.94 273 VAL A CA 1
ATOM 1965 C C . VAL A 1 273 ? 8.251 -1.436 -0.904 1.00 92.94 273 VAL A C 1
ATOM 1967 O O . VAL A 1 273 ? 8.764 -2.030 0.052 1.00 92.94 273 VAL A O 1
ATOM 1970 N N . SER A 1 274 ? 7.296 -0.523 -0.760 1.00 92.94 274 SER A N 1
ATOM 1971 C CA . SER A 1 274 ? 6.623 -0.218 0.503 1.00 92.94 274 SER A CA 1
ATOM 1972 C C . SER A 1 274 ? 5.111 -0.352 0.323 1.00 92.94 274 SER A C 1
ATOM 1974 O O . SER A 1 274 ? 4.586 -0.074 -0.750 1.00 92.94 274 SER A O 1
ATOM 1976 N N . VAL A 1 275 ? 4.395 -0.757 1.369 1.00 92.69 275 VAL A N 1
ATOM 1977 C CA . VAL A 1 275 ? 2.927 -0.673 1.416 1.00 92.69 275 VAL A CA 1
ATOM 1978 C C . VAL A 1 275 ? 2.553 0.593 2.184 1.00 92.69 275 VAL A C 1
ATOM 1980 O O . VAL A 1 275 ? 3.154 0.905 3.219 1.00 92.69 275 VAL A O 1
ATOM 1983 N N . CYS A 1 276 ? 1.604 1.351 1.638 1.00 91.12 276 CYS A N 1
ATOM 1984 C CA . CYS A 1 276 ? 1.111 2.581 2.252 1.00 91.12 276 CYS A CA 1
ATOM 1985 C C . CYS A 1 276 ? 0.316 2.259 3.520 1.00 91.12 276 CYS A C 1
ATOM 1987 O O . CYS A 1 276 ? -0.216 1.166 3.637 1.00 91.12 276 CYS A O 1
ATOM 1989 N N . ASP A 1 277 ? 0.193 3.196 4.455 1.00 86.88 277 ASP A N 1
ATOM 1990 C CA . ASP A 1 277 ? -0.637 2.987 5.646 1.00 86.88 277 ASP A CA 1
ATOM 1991 C C . ASP A 1 277 ? -2.122 2.780 5.274 1.00 86.88 277 ASP A C 1
ATOM 1993 O O . ASP A 1 277 ? -2.618 3.362 4.307 1.00 86.88 277 ASP A O 1
ATOM 1997 N N . ASN A 1 278 ? -2.845 1.958 6.034 1.00 84.25 278 ASN A N 1
ATOM 1998 C CA . ASN A 1 278 ? -4.245 1.632 5.746 1.00 84.25 278 ASN A CA 1
ATOM 1999 C C . ASN A 1 278 ? -5.231 2.790 5.982 1.00 84.25 278 ASN A C 1
ATOM 2001 O O . ASN A 1 278 ? -6.408 2.686 5.642 1.00 84.25 278 ASN A O 1
ATOM 2005 N N . THR A 1 279 ? -4.766 3.911 6.532 1.00 83.56 279 THR A N 1
ATOM 2006 C CA . THR A 1 279 ? -5.535 5.158 6.632 1.00 83.56 279 THR A CA 1
ATOM 2007 C C . THR A 1 279 ? -5.423 6.032 5.380 1.00 83.56 279 THR A C 1
ATOM 2009 O O . THR A 1 279 ? -6.147 7.024 5.239 1.00 83.56 279 THR A O 1
ATOM 2012 N N . VAL A 1 280 ? -4.530 5.687 4.448 1.00 85.81 280 VAL A N 1
ATOM 2013 C CA . VAL A 1 280 ? -4.302 6.450 3.221 1.00 85.81 280 VAL A CA 1
ATOM 2014 C C . VAL A 1 280 ? -5.441 6.225 2.230 1.00 85.81 280 VAL A C 1
ATOM 2016 O O . VAL A 1 280 ? -5.862 5.104 1.955 1.00 85.81 280 VAL A O 1
ATOM 2019 N N . SER A 1 281 ? -5.911 7.320 1.634 1.00 86.31 281 SER A N 1
ATOM 2020 C CA . SER A 1 281 ? -6.897 7.293 0.557 1.00 86.31 281 SER A CA 1
ATOM 2021 C C . SER A 1 281 ? -6.269 7.709 -0.767 1.00 86.31 281 SER A C 1
ATOM 2023 O O . SER A 1 281 ? -5.302 8.473 -0.794 1.00 86.31 281 SER A O 1
ATOM 2025 N N . ARG A 1 282 ? -6.889 7.307 -1.879 1.00 84.31 282 ARG A N 1
ATOM 2026 C CA . ARG A 1 282 ? -6.516 7.778 -3.219 1.00 84.31 282 ARG A CA 1
ATOM 2027 C C . ARG A 1 282 ? -6.417 9.308 -3.304 1.00 84.31 282 ARG A C 1
ATOM 2029 O O . ARG A 1 282 ? -5.444 9.822 -3.836 1.00 84.31 282 ARG A O 1
ATOM 2036 N N . ASN A 1 283 ? -7.369 10.032 -2.713 1.00 84.19 283 ASN A N 1
ATOM 2037 C CA . ASN A 1 283 ? -7.365 11.501 -2.703 1.00 84.19 283 ASN A CA 1
ATOM 2038 C C . ASN A 1 283 ? -6.167 12.088 -1.943 1.00 84.19 283 ASN A C 1
ATOM 2040 O O . ASN A 1 283 ? -5.720 13.183 -2.263 1.00 84.19 283 ASN A O 1
ATOM 2044 N N . THR A 1 284 ? -5.674 11.387 -0.918 1.00 83.56 284 THR A N 1
ATOM 2045 C CA . THR A 1 284 ? -4.458 11.776 -0.190 1.00 83.56 284 THR A CA 1
ATOM 2046 C C . THR A 1 284 ? -3.230 11.608 -1.082 1.00 83.56 284 THR A C 1
ATOM 2048 O O . THR A 1 284 ? -2.333 12.444 -1.062 1.00 83.56 284 THR A O 1
ATOM 2051 N N . LEU A 1 285 ? -3.210 10.537 -1.879 1.00 83.12 285 LEU A N 1
ATOM 2052 C CA . LEU A 1 285 ? -2.096 10.202 -2.761 1.00 83.12 285 LEU A CA 1
ATOM 2053 C C . LEU A 1 285 ? -2.037 11.068 -4.010 1.00 83.12 285 LEU A C 1
ATOM 2055 O O . LEU A 1 285 ? -0.939 11.329 -4.489 1.00 83.12 285 LEU A O 1
ATOM 2059 N N . GLU A 1 286 ? -3.168 11.559 -4.514 1.00 76.88 286 GLU A N 1
ATOM 2060 C CA . GLU A 1 286 ? -3.245 12.533 -5.607 1.00 76.88 286 GLU A CA 1
ATOM 2061 C C . GLU A 1 286 ? -2.705 13.913 -5.154 1.00 76.88 286 GLU A C 1
ATOM 2063 O O . GLU A 1 286 ? -3.452 14.853 -4.891 1.00 76.88 286 GLU A O 1
ATOM 2068 N N . GLY A 1 287 ? -1.378 14.043 -5.038 1.00 66.31 287 GLY A N 1
ATOM 2069 C CA . GLY A 1 287 ? -0.686 15.290 -4.684 1.00 66.31 287 GLY A CA 1
ATOM 2070 C C . GLY A 1 287 ? 0.386 15.167 -3.600 1.00 66.31 287 GLY A C 1
ATOM 2071 O O . GLY A 1 287 ? 1.190 16.088 -3.455 1.00 66.31 287 GLY A O 1
ATOM 2072 N N . ASP A 1 288 ? 0.444 14.042 -2.883 1.00 78.06 288 ASP A N 1
ATOM 2073 C CA . ASP A 1 288 ? 1.470 13.768 -1.874 1.00 78.06 288 ASP A CA 1
ATOM 2074 C C . ASP A 1 288 ? 1.976 12.326 -1.983 1.00 78.06 288 ASP A C 1
ATOM 2076 O O . ASP A 1 288 ? 1.347 11.378 -1.514 1.00 78.06 288 ASP A O 1
ATOM 2080 N N . TYR A 1 289 ? 3.146 12.163 -2.601 1.00 71.56 289 TYR A N 1
ATOM 2081 C CA . TYR A 1 289 ? 3.781 10.856 -2.739 1.00 71.56 289 TYR A CA 1
ATOM 2082 C C . TYR A 1 289 ? 4.557 10.415 -1.494 1.00 71.56 289 TYR A C 1
ATOM 208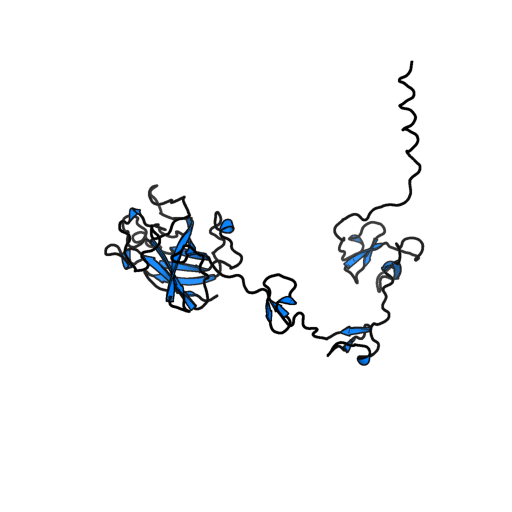4 O O . TYR A 1 289 ? 5.051 9.295 -1.445 1.00 71.56 289 TYR A O 1
ATOM 2092 N N . THR A 1 290 ? 4.653 11.260 -0.463 1.00 76.06 290 THR A N 1
ATOM 2093 C CA . THR A 1 290 ? 5.332 10.907 0.792 1.00 76.06 290 THR A CA 1
ATOM 2094 C C . THR A 1 290 ? 4.437 10.124 1.752 1.00 76.06 290 THR A C 1
ATOM 2096 O O . THR A 1 290 ? 4.943 9.471 2.665 1.00 76.06 290 THR A O 1
ATOM 2099 N N . ALA A 1 291 ? 3.123 10.106 1.503 1.00 74.06 291 ALA A N 1
ATOM 2100 C CA . ALA A 1 291 ? 2.138 9.395 2.317 1.00 74.06 291 ALA A CA 1
ATOM 2101 C C . ALA A 1 291 ? 2.349 7.865 2.364 1.00 74.06 291 ALA A C 1
ATOM 2103 O O . ALA A 1 291 ? 1.824 7.204 3.257 1.00 74.06 291 ALA A O 1
ATOM 2104 N N . CYS A 1 292 ? 3.140 7.302 1.442 1.00 78.88 292 CYS A N 1
ATOM 2105 C CA . CYS A 1 292 ? 3.429 5.868 1.356 1.00 78.88 292 CYS A CA 1
ATOM 2106 C C . CYS A 1 292 ? 4.828 5.452 1.829 1.00 78.88 292 CYS A C 1
ATOM 2108 O O . CYS A 1 292 ? 5.156 4.268 1.761 1.00 78.88 292 CYS A O 1
ATOM 2110 N N . GLN A 1 293 ? 5.631 6.363 2.392 1.00 76.62 293 GLN A N 1
ATOM 2111 C CA . GLN A 1 293 ? 6.990 6.066 2.884 1.00 76.62 293 GLN A CA 1
ATOM 2112 C C . GLN A 1 293 ? 7.023 5.223 4.180 1.00 76.62 293 GLN A C 1
ATOM 2114 O O . GLN A 1 293 ? 7.998 5.255 4.933 1.00 76.62 293 GLN A O 1
ATOM 2119 N N . GLY A 1 294 ? 5.944 4.493 4.465 1.00 68.06 294 GLY A N 1
ATOM 2120 C CA . GLY A 1 294 ? 5.730 3.742 5.694 1.00 68.06 294 GLY A CA 1
ATOM 2121 C C . GLY A 1 294 ? 6.367 2.353 5.666 1.00 68.06 294 GLY A C 1
ATOM 2122 O O . GLY A 1 294 ? 7.548 2.178 5.980 1.00 68.06 294 GLY A O 1
ATOM 2123 N N . ILE A 1 295 ? 5.554 1.337 5.363 1.00 84.62 295 ILE A N 1
ATOM 2124 C CA . ILE A 1 295 ? 5.842 -0.063 5.690 1.00 84.62 295 ILE A CA 1
ATOM 2125 C C . ILE A 1 295 ? 6.656 -0.713 4.569 1.00 84.62 295 ILE A C 1
ATOM 2127 O O . ILE A 1 295 ? 6.112 -1.291 3.627 1.00 84.62 295 ILE A O 1
ATOM 2131 N N . SER A 1 296 ? 7.982 -0.616 4.674 1.00 91.75 296 SER A N 1
ATOM 2132 C CA . SER A 1 296 ? 8.918 -1.281 3.761 1.00 91.75 296 SER A CA 1
ATOM 2133 C C . SER A 1 296 ? 8.688 -2.793 3.744 1.00 91.75 296 SER A C 1
ATOM 2135 O O . SER A 1 296 ? 8.847 -3.445 4.773 1.00 91.75 296 SER A O 1
ATOM 2137 N N . GLN A 1 297 ? 8.400 -3.351 2.570 1.00 92.69 297 GLN A N 1
ATOM 2138 C CA . GLN A 1 297 ? 8.205 -4.791 2.382 1.00 92.69 297 GLN A CA 1
ATOM 2139 C C . GLN A 1 297 ? 9.504 -5.485 1.962 1.00 92.69 297 GLN A C 1
ATOM 2141 O O . GLN A 1 297 ? 9.786 -6.606 2.380 1.00 92.69 297 GLN A O 1
ATOM 2146 N N . GLY A 1 298 ? 10.337 -4.802 1.175 1.00 92.25 298 GLY A N 1
ATOM 2147 C CA . GLY A 1 298 ? 11.600 -5.361 0.707 1.00 92.25 298 GLY A CA 1
ATOM 2148 C C . GLY A 1 298 ? 12.261 -4.526 -0.379 1.00 92.25 298 GLY A C 1
ATOM 2149 O O . GLY A 1 298 ? 11.734 -3.500 -0.808 1.00 92.25 298 GLY A O 1
ATOM 2150 N N . GLU A 1 299 ? 13.429 -4.988 -0.804 1.00 92.31 299 GLU A N 1
ATOM 2151 C CA . GLU A 1 299 ? 14.213 -4.431 -1.904 1.00 92.31 299 GLU A CA 1
ATOM 2152 C C . GLU A 1 299 ? 14.738 -5.566 -2.789 1.00 92.31 299 GLU A C 1
ATOM 2154 O O . GLU A 1 299 ? 14.933 -6.691 -2.314 1.00 92.31 299 GLU A O 1
ATOM 2159 N N . GLY A 1 300 ? 14.941 -5.269 -4.068 1.00 89.25 300 GLY A N 1
ATOM 2160 C CA . GLY A 1 300 ? 15.291 -6.244 -5.093 1.00 89.25 300 GLY A CA 1
ATOM 2161 C C . GLY A 1 300 ? 16.278 -5.691 -6.115 1.00 89.25 300 GLY A C 1
ATOM 2162 O O . GLY A 1 300 ? 16.573 -4.496 -6.141 1.00 89.25 300 GLY A O 1
ATOM 2163 N N . LEU A 1 301 ? 16.810 -6.601 -6.928 1.00 86.69 301 LEU A N 1
ATOM 2164 C CA . LEU A 1 301 ? 17.552 -6.309 -8.151 1.00 86.69 301 LEU A CA 1
ATOM 2165 C C . LEU A 1 301 ? 16.828 -7.041 -9.272 1.00 86.69 301 LEU A C 1
ATOM 2167 O O . LEU A 1 301 ? 16.627 -8.256 -9.144 1.00 86.69 301 LEU A O 1
ATOM 2171 N N . GLY A 1 302 ? 16.491 -6.337 -10.342 1.00 80.00 302 GLY A N 1
ATOM 2172 C CA . GLY A 1 302 ? 15.802 -6.949 -11.457 1.00 80.00 302 GLY A CA 1
ATOM 2173 C C . GLY A 1 302 ? 14.405 -7.439 -11.100 1.00 80.00 302 GLY A C 1
ATOM 2174 O O . GLY A 1 302 ? 13.830 -7.106 -10.058 1.00 80.00 302 GLY A O 1
ATOM 2175 N N . ILE A 1 303 ? 13.870 -8.340 -11.917 1.00 81.94 303 ILE A N 1
ATOM 2176 C CA . ILE A 1 303 ? 12.577 -8.976 -11.628 1.00 81.94 303 ILE A CA 1
ATOM 2177 C C . ILE A 1 303 ? 12.701 -9.927 -10.438 1.00 81.94 303 ILE A C 1
ATOM 2179 O O . ILE A 1 303 ? 13.287 -11.011 -10.526 1.00 81.94 303 ILE A O 1
ATOM 2183 N N . SER A 1 304 ? 12.100 -9.539 -9.317 1.00 86.25 304 SER A N 1
ATOM 2184 C CA . SER A 1 304 ? 12.025 -10.368 -8.117 1.00 86.25 304 SER A CA 1
ATOM 2185 C C . SER A 1 304 ? 10.762 -10.098 -7.303 1.00 86.25 304 SER A C 1
ATOM 2187 O O . SER A 1 304 ? 10.183 -9.017 -7.360 1.00 86.25 304 SER A O 1
ATOM 2189 N N . ASP A 1 305 ? 10.332 -11.105 -6.545 1.00 90.62 305 ASP A N 1
ATOM 2190 C CA . ASP A 1 305 ? 9.136 -11.019 -5.710 1.00 90.62 305 ASP A CA 1
ATOM 2191 C C . ASP A 1 305 ? 9.477 -10.518 -4.305 1.00 90.62 305 ASP A C 1
ATOM 2193 O O . ASP A 1 305 ? 10.465 -10.942 -3.695 1.00 90.62 305 ASP A O 1
ATOM 2197 N N . VAL A 1 306 ? 8.587 -9.704 -3.741 1.00 93.81 306 VAL A N 1
ATOM 2198 C CA . VAL A 1 306 ? 8.561 -9.376 -2.314 1.00 93.81 306 VAL A CA 1
ATOM 2199 C C . VAL A 1 306 ? 7.339 -10.002 -1.670 1.00 93.81 306 VAL A C 1
ATOM 2201 O O . VAL A 1 306 ? 6.215 -9.760 -2.100 1.00 93.81 306 VAL A O 1
ATOM 2204 N N . THR A 1 307 ? 7.547 -10.770 -0.602 1.00 95.56 307 THR A N 1
ATOM 2205 C CA . THR A 1 307 ? 6.446 -11.254 0.236 1.00 95.56 307 THR A CA 1
ATOM 2206 C C . THR A 1 307 ? 6.014 -10.174 1.218 1.00 95.56 307 THR A C 1
ATOM 2208 O O . THR A 1 307 ? 6.828 -9.678 1.995 1.00 95.56 307 THR A O 1
ATOM 2211 N N . VAL A 1 308 ? 4.726 -9.851 1.206 1.00 94.19 308 VAL A N 1
ATOM 2212 C CA . VAL A 1 308 ? 4.120 -8.844 2.072 1.00 94.19 308 VAL A CA 1
ATOM 2213 C C . VAL A 1 308 ? 4.059 -9.325 3.529 1.00 94.19 308 VAL A C 1
ATOM 2215 O O . VAL A 1 308 ? 3.683 -10.465 3.811 1.00 94.19 308 VAL A O 1
ATOM 2218 N N . SER A 1 309 ? 4.391 -8.433 4.462 1.00 92.00 309 SER A N 1
ATOM 2219 C CA . SER A 1 309 ? 4.307 -8.591 5.915 1.00 92.00 309 SER A CA 1
ATOM 2220 C C . SER A 1 309 ? 3.747 -7.309 6.548 1.00 92.00 309 SER A C 1
ATOM 2222 O O . SER A 1 309 ? 4.492 -6.348 6.757 1.00 92.00 309 SER A O 1
ATOM 2224 N N . LEU A 1 310 ? 2.448 -7.314 6.862 1.00 85.44 310 LEU A N 1
ATOM 2225 C CA . LEU A 1 310 ? 1.691 -6.223 7.498 1.00 85.44 310 LEU A CA 1
ATOM 2226 C C . LEU A 1 310 ? 1.461 -6.486 8.991 1.00 85.44 310 LEU A C 1
ATOM 2228 O O . LEU A 1 310 ? 1.306 -7.676 9.363 1.00 85.44 310 LEU A O 1
#

Radius of gyration: 34.37 Å; chains: 1; bounding box: 76×84×80 Å

Sequence (310 aa):
MKKFQKWMGILLVGFAASSLFVACGDEEEATCLVDSDCYDEELCNQDTGFCALDCTDDAGVCAGDEVCAPRGTEAGSICVFEGGTTPECTIDADCTGEGETCSDAGVCVGGTTPECTTAEDCPIEGDVCVNEVCESPAAPYFFAELLDTTTDEGACASTNPGSDIFGIMLTKAADNSVAYGRAVNGESKDRSGGEINERGDFDFVLDGTAPSLNDVCPESFDATFSMGCGGVVLVEFLDENGGLVEIETGDLITPMEWGGTCPTGDDLDTWKVSVCDNTVSRNTLEGDYTACQGISQGEGLGISDVTVSL

pLDDT: mean 73.84, std 16.22, range [32.28, 96.31]

Secondary structure (DSSP, 8-state):
--SSSSSSSSSSSSSS--S-----------B-SSGGGSPTTEEEETTTTEEEEB-SSTTTS--TTEEEEE-TTSSSEEEEES-----S-SSGGG--STT-EE-TTS-EE-----S-SSGGG-SSTT-EEETTEEEPPPPPB-EEEEEE----TTTT-TT-GGG-EEEEEEE-TTT--EEEEEEEEEE----SSS-S-------SBTTSSS--TTTPPPS-GGGSPP--TT-EEEEEEE-TTS-B--B-TT-EEEEEEHHHHSSSS----EEEEEEPPTT--HHHHTT-GGGG-SEEEEEEESS--EE---

Organism: NCBI:txid1548548

Foldseek 3Di:
DPPPPPPPPVPPPPPDPPDDDPDDDPDDQQFAPFQVSDDPQWGAQNVVRGTFGFDDFQPPTAPDQWGWAASPPDDTTGTDHPPQDPQCAPFQVSDDADQWTQDPSSYTDDHCPQCDPAQVSDPDPQWGRDPSDTDRPFFFFFKKKKWWADDDPVLLDPVFQQSFFQFKKKQDQVPRAIWTWFFLDKFACNDDDPDDAPPPDGGAGSLQDQDPPPLDDRPDSNSHHGRGNGIMTMTGTAHSVRHGDTDDQFMKMKTAGCQQSHPGGHQAIKMWMFTAHSVDDSVNCNVDVCRGVPGTQDMDGGTDITGDDD